Protein AF-A0A8J2MH25-F1 (afdb_monomer)

Foldseek 3Di:
DDDDDDDDDDDDDDDDDDDDDDDDDQQDDDDPPPLQVVLVVLLVCCVPPVCNLVSLVCCLPPPLLRDHLVCCCVRRLVRNLVSLLVLLCVLLVVVVVQLPDPVNLVVDDLCNSVVSLVVLVSSLVSLQSNLVSLLPDAAHECVSNVSVLQRLLSSLLSLLCCQVPCQCSHPVSGHRPSSVVSNVSSLVSLLSNLSSLVHHYDDDPPC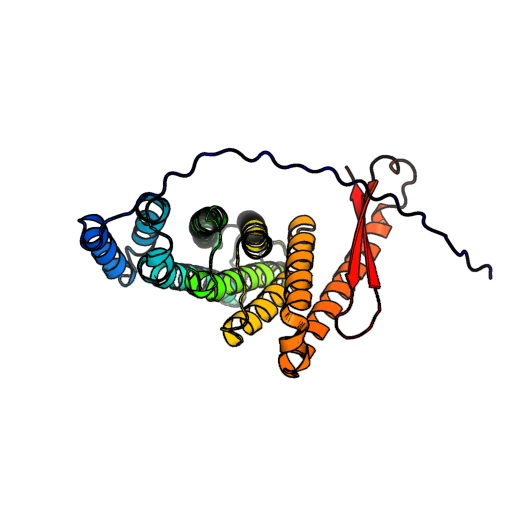LPSLLSSLLSLLSSLLRNLPDPVSNVSSVVSSLVSCQVCVVSLVVDPVSVVSSVVSVVSNVVSLVVVVVVVVVVPPPPPQPPAWDWDWDWRCDSVDNDTDTRTDTDGD

Structure (mmCIF, N/CA/C/O backbone):
data_AF-A0A8J2MH25-F1
#
_entry.id   AF-A0A8J2MH25-F1
#
loop_
_atom_site.group_PDB
_atom_site.id
_atom_site.type_symbol
_atom_site.label_atom_id
_atom_site.label_alt_id
_atom_site.label_comp_id
_atom_site.label_asym_id
_atom_site.label_entity_id
_atom_site.label_seq_id
_atom_site.pdbx_PDB_ins_code
_atom_site.Cartn_x
_atom_site.Cartn_y
_atom_site.Cartn_z
_atom_site.occupancy
_atom_site.B_iso_or_equiv
_atom_site.auth_seq_id
_atom_site.auth_comp_id
_atom_site.auth_asym_id
_atom_site.auth_atom_id
_atom_site.pdbx_PDB_model_num
ATOM 1 N N . MET A 1 1 ? 11.665 49.684 -8.783 1.00 34.09 1 MET A N 1
ATOM 2 C CA . MET A 1 1 ? 11.177 48.325 -8.452 1.00 34.09 1 MET A CA 1
ATOM 3 C C . MET A 1 1 ? 9.873 48.438 -7.672 1.00 34.09 1 MET A C 1
ATOM 5 O O . MET A 1 1 ? 9.901 48.824 -6.512 1.00 34.09 1 MET A O 1
ATOM 9 N N . HIS A 1 2 ? 8.725 48.191 -8.306 1.00 27.80 2 HIS A N 1
ATOM 10 C CA . HIS A 1 2 ? 7.424 48.177 -7.628 1.00 27.80 2 HIS A CA 1
ATOM 11 C C . HIS A 1 2 ? 7.127 46.766 -7.112 1.00 27.80 2 HIS A C 1
ATOM 13 O O . HIS A 1 2 ? 6.950 45.843 -7.902 1.00 27.80 2 HIS A O 1
ATOM 19 N N . ARG A 1 3 ? 7.071 46.596 -5.786 1.00 24.39 3 ARG A N 1
ATOM 20 C CA . ARG A 1 3 ? 6.516 45.390 -5.161 1.00 24.39 3 ARG A CA 1
ATOM 21 C C . ARG A 1 3 ? 4.996 45.440 -5.310 1.00 24.39 3 ARG A C 1
ATOM 23 O O . ARG A 1 3 ? 4.345 46.260 -4.671 1.00 24.39 3 ARG A O 1
ATOM 30 N N . ARG A 1 4 ? 4.434 44.582 -6.164 1.00 25.53 4 ARG A N 1
ATOM 31 C CA . ARG A 1 4 ? 2.989 44.326 -6.183 1.00 25.53 4 ARG A CA 1
ATOM 32 C C . ARG A 1 4 ? 2.637 43.511 -4.941 1.00 25.53 4 ARG A C 1
ATOM 34 O O . ARG A 1 4 ? 3.074 42.374 -4.809 1.00 25.53 4 ARG A O 1
ATOM 41 N N . VAL A 1 5 ? 1.868 44.107 -4.038 1.00 23.22 5 VAL A N 1
ATOM 42 C CA . VAL A 1 5 ? 1.185 43.396 -2.954 1.00 23.22 5 VAL A CA 1
ATOM 43 C C . VAL A 1 5 ? -0.206 43.056 -3.476 1.00 23.22 5 VAL A C 1
ATOM 45 O O . VAL A 1 5 ? -1.000 43.957 -3.737 1.00 23.22 5 VAL A O 1
ATOM 48 N N . ILE A 1 6 ? -0.486 41.770 -3.679 1.00 26.94 6 ILE A N 1
ATOM 49 C CA . ILE A 1 6 ? -1.814 41.290 -4.068 1.00 26.94 6 ILE A CA 1
ATOM 50 C C . ILE A 1 6 ? -2.553 40.928 -2.776 1.00 26.94 6 ILE A C 1
ATOM 52 O O . ILE A 1 6 ? -2.125 40.041 -2.042 1.00 26.94 6 ILE A O 1
ATOM 56 N N . ARG A 1 7 ? -3.641 41.647 -2.474 1.00 22.70 7 ARG A N 1
ATOM 57 C CA . ARG A 1 7 ? -4.604 41.265 -1.431 1.00 22.70 7 ARG A CA 1
ATOM 58 C C . ARG A 1 7 ? -5.542 40.213 -2.017 1.00 22.70 7 ARG A C 1
ATOM 60 O O . ARG A 1 7 ? -6.259 40.518 -2.965 1.00 22.70 7 ARG A O 1
ATOM 67 N N . LEU A 1 8 ? -5.537 39.008 -1.452 1.00 26.61 8 LEU A N 1
ATOM 68 C CA . LEU A 1 8 ? -6.508 37.961 -1.770 1.00 26.61 8 LEU A CA 1
ATOM 69 C C . LEU A 1 8 ? -7.668 38.005 -0.770 1.00 26.61 8 LEU A C 1
ATOM 71 O O . LEU A 1 8 ? -7.449 37.997 0.442 1.00 26.61 8 LEU A O 1
ATOM 75 N N . SER A 1 9 ? -8.889 38.037 -1.297 1.00 24.31 9 SER A N 1
ATOM 76 C CA . SER A 1 9 ? -10.129 37.870 -0.539 1.00 24.31 9 SER A CA 1
ATOM 77 C C . SER A 1 9 ? -10.534 36.395 -0.560 1.00 24.31 9 SER A C 1
ATOM 79 O O . SER A 1 9 ? -10.523 35.765 -1.614 1.00 24.31 9 SER A O 1
ATOM 81 N N . ILE A 1 10 ? -10.867 35.849 0.609 1.00 30.05 10 ILE A N 1
ATOM 82 C CA . ILE A 1 10 ? -11.241 34.445 0.814 1.00 30.05 10 ILE A CA 1
ATOM 83 C C . ILE A 1 10 ? -12.759 34.314 0.640 1.00 30.05 10 ILE A C 1
ATOM 85 O O . ILE A 1 10 ? -13.510 34.991 1.339 1.00 30.05 10 ILE A O 1
ATOM 89 N N . ILE A 1 11 ? -13.206 33.422 -0.245 1.00 26.53 11 ILE A N 1
ATOM 90 C CA . ILE A 1 11 ? -14.587 32.925 -0.278 1.00 26.53 11 ILE A CA 1
ATOM 91 C C . ILE A 1 11 ? -14.508 31.434 0.058 1.00 26.53 11 ILE A C 1
ATOM 93 O O . ILE A 1 11 ? -13.880 30.669 -0.669 1.00 26.53 11 ILE A O 1
ATOM 97 N N . ILE A 1 12 ? -15.075 31.042 1.200 1.00 27.94 12 ILE A N 1
ATOM 98 C CA . ILE A 1 12 ? -15.210 29.639 1.607 1.00 27.94 12 ILE A CA 1
ATOM 99 C C . ILE A 1 12 ? -16.576 29.185 1.105 1.00 27.94 12 ILE A C 1
ATOM 101 O O . ILE A 1 12 ? -17.587 29.640 1.635 1.00 27.94 12 ILE A O 1
ATOM 105 N N . ASP A 1 13 ? -16.608 28.315 0.098 1.00 28.83 13 ASP A N 1
ATOM 106 C CA . ASP A 1 13 ? -17.842 27.646 -0.313 1.00 28.83 13 ASP A CA 1
ATOM 107 C C . ASP A 1 13 ? -17.841 26.214 0.235 1.00 28.83 13 ASP A C 1
ATOM 109 O O . ASP A 1 13 ? -16.986 25.389 -0.093 1.00 28.83 13 ASP A O 1
ATOM 113 N N . SER A 1 14 ? -18.756 25.947 1.162 1.00 33.59 14 SER A N 1
ATOM 114 C CA . SER A 1 14 ? -18.868 24.695 1.902 1.00 33.59 14 SER A CA 1
ATOM 115 C C . SER A 1 14 ? -20.036 23.874 1.366 1.00 33.59 14 SER A C 1
ATOM 117 O O . SER A 1 14 ? -21.085 23.819 2.007 1.00 33.59 14 SER A O 1
ATOM 119 N N . ARG A 1 15 ? -19.893 23.245 0.194 1.00 29.27 15 ARG A N 1
ATOM 120 C CA . ARG A 1 15 ? -20.881 22.269 -0.302 1.00 29.27 15 ARG A CA 1
ATOM 121 C C . ARG A 1 15 ? -20.235 21.147 -1.107 1.00 29.27 15 ARG A C 1
ATOM 123 O O . ARG A 1 15 ? -20.098 21.243 -2.319 1.00 29.27 15 ARG A O 1
ATOM 130 N N . VAL A 1 16 ? -19.912 20.053 -0.421 1.00 29.86 16 VAL A N 1
ATOM 131 C CA . VAL A 1 16 ? -19.951 18.702 -0.998 1.00 29.86 16 VAL A CA 1
ATOM 132 C C . VAL A 1 16 ? -20.563 17.798 0.069 1.00 29.86 16 VAL A C 1
ATOM 134 O O . VAL A 1 16 ? -19.895 17.424 1.027 1.00 29.86 16 VAL A O 1
ATOM 137 N N . THR A 1 17 ? -21.855 17.5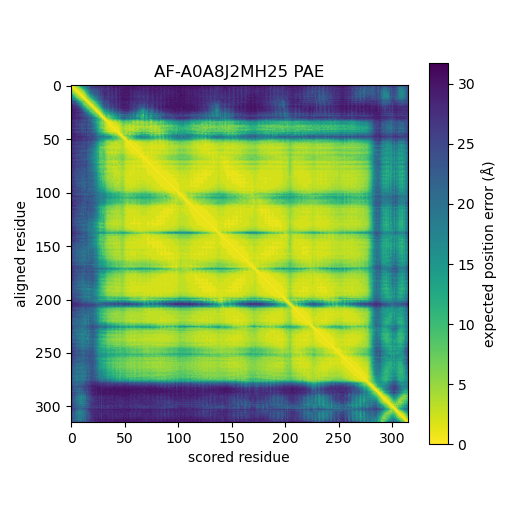15 -0.061 1.00 30.05 17 THR A N 1
ATOM 138 C CA . THR A 1 17 ? -22.540 16.451 0.678 1.00 30.05 17 THR A CA 1
ATOM 139 C C . THR A 1 17 ? -22.383 15.167 -0.127 1.00 30.05 17 THR A C 1
ATOM 141 O O . THR A 1 17 ? -22.717 15.158 -1.313 1.00 30.05 17 THR A O 1
ATOM 144 N N . MET A 1 18 ? -21.836 14.117 0.484 1.00 32.44 18 MET A N 1
ATOM 145 C CA . MET A 1 18 ? -21.931 12.763 -0.061 1.00 32.44 18 MET A CA 1
ATOM 146 C C . MET A 1 18 ? -23.148 12.096 0.575 1.00 32.44 18 MET A C 1
ATOM 148 O O . MET A 1 18 ? -23.405 12.304 1.756 1.00 32.44 18 MET A O 1
ATOM 152 N N . ASP A 1 19 ? -23.921 11.426 -0.269 1.00 32.38 19 ASP A N 1
ATOM 153 C CA . ASP A 1 19 ? -25.176 10.749 0.040 1.00 32.38 19 ASP A CA 1
ATOM 154 C C . ASP A 1 19 ? -24.894 9.564 0.975 1.00 32.38 19 ASP A C 1
ATOM 156 O O . ASP A 1 19 ? -24.106 8.683 0.624 1.00 32.38 19 ASP A O 1
ATOM 160 N N . ASP A 1 20 ? -25.506 9.574 2.158 1.00 38.78 20 ASP A N 1
ATOM 161 C CA . ASP A 1 20 ? -25.465 8.482 3.129 1.00 38.78 20 ASP A CA 1
ATOM 162 C C . ASP A 1 20 ? -26.767 7.691 2.987 1.00 38.78 20 ASP A C 1
ATOM 164 O O . ASP A 1 20 ? -27.831 8.189 3.354 1.00 38.78 20 ASP A O 1
ATOM 168 N N . ASN A 1 21 ? -26.690 6.481 2.433 1.00 38.28 21 ASN A N 1
ATOM 169 C CA . ASN A 1 21 ? -27.633 5.397 2.714 1.00 38.28 21 ASN A CA 1
ATOM 170 C C . ASN A 1 21 ? -27.119 4.089 2.108 1.00 38.28 21 ASN A C 1
ATOM 172 O O . ASN A 1 21 ? -27.161 3.919 0.894 1.00 38.28 21 ASN A O 1
ATOM 176 N N . ASP A 1 22 ? -26.702 3.166 2.969 1.00 35.25 22 ASP A N 1
ATOM 177 C CA . ASP A 1 22 ? -26.920 1.733 2.773 1.00 35.25 22 ASP A CA 1
ATOM 178 C C . ASP A 1 22 ? -26.995 1.067 4.158 1.00 35.25 22 ASP A C 1
ATOM 180 O O . ASP A 1 22 ? -26.086 1.196 4.979 1.00 35.25 22 ASP A O 1
ATOM 184 N N . ASP A 1 23 ? -28.121 0.400 4.423 1.00 37.72 23 ASP A N 1
ATOM 185 C CA . ASP A 1 23 ? -28.423 -0.319 5.665 1.00 37.72 23 ASP A CA 1
ATOM 186 C C . ASP A 1 23 ? -27.393 -1.437 5.915 1.00 37.72 23 ASP A C 1
ATOM 188 O O . ASP A 1 23 ? -27.342 -2.437 5.192 1.00 37.72 23 ASP A O 1
ATOM 192 N N . PHE A 1 24 ? -26.601 -1.302 6.982 1.00 41.31 24 PHE A N 1
ATOM 193 C CA . PHE A 1 24 ? -25.696 -2.345 7.463 1.00 41.31 24 PHE A CA 1
ATOM 194 C C . PHE A 1 24 ? -26.422 -3.284 8.439 1.00 41.31 24 PHE A C 1
ATOM 196 O O . PHE A 1 24 ? -26.822 -2.890 9.533 1.00 41.31 24 PHE A O 1
ATOM 203 N N . ASN A 1 25 ? -26.558 -4.558 8.060 1.00 35.72 25 ASN A N 1
ATOM 204 C CA . ASN A 1 25 ? -26.930 -5.629 8.985 1.00 35.72 25 ASN A CA 1
ATOM 205 C C . ASN A 1 25 ? -25.665 -6.192 9.647 1.00 35.72 25 ASN A C 1
ATOM 207 O O . ASN A 1 25 ? -24.819 -6.778 8.971 1.00 35.72 25 ASN A O 1
ATOM 211 N N . ASP A 1 26 ? -25.567 -6.054 10.968 1.00 39.81 26 ASP A N 1
ATOM 212 C CA . ASP A 1 26 ? -24.518 -6.649 11.798 1.00 39.81 26 ASP A CA 1
ATOM 213 C C . ASP A 1 26 ? -24.689 -8.182 11.851 1.00 39.81 26 ASP A C 1
ATOM 215 O O . ASP A 1 26 ? -25.512 -8.732 12.593 1.00 39.81 26 ASP A O 1
ATOM 219 N N . VAL A 1 27 ? -23.966 -8.897 10.983 1.00 49.69 27 VAL A N 1
ATOM 220 C CA . VAL A 1 27 ? -23.977 -10.365 10.937 1.00 49.69 27 VAL A CA 1
ATOM 221 C C . VAL A 1 27 ? -22.993 -10.894 11.976 1.00 49.69 27 VAL A C 1
ATOM 223 O O . VAL A 1 27 ? -21.799 -11.052 11.727 1.00 49.69 27 VAL A O 1
ATOM 226 N N . THR A 1 28 ? -23.508 -11.230 13.155 1.00 49.84 28 THR A N 1
ATOM 227 C CA . THR A 1 28 ? -22.728 -11.918 14.189 1.00 49.84 28 THR A CA 1
ATOM 228 C C . THR A 1 28 ? -22.529 -13.392 13.810 1.00 49.84 28 THR A C 1
ATOM 230 O O . THR A 1 28 ? -23.443 -14.212 13.891 1.00 49.84 28 THR A O 1
ATOM 233 N N . VAL A 1 29 ? -21.319 -13.762 13.374 1.00 55.91 29 VAL A N 1
ATOM 234 C CA . VAL A 1 29 ? -20.952 -15.170 13.131 1.00 55.91 29 VAL A CA 1
ATOM 235 C C . VAL A 1 29 ? -20.610 -15.840 14.472 1.00 55.91 29 VAL A C 1
ATOM 237 O O . VAL A 1 29 ? -19.694 -15.384 15.158 1.00 55.91 29 VAL A O 1
ATOM 240 N N . PRO A 1 30 ? -21.290 -16.931 14.881 1.00 53.53 30 PRO A N 1
ATOM 241 C CA . PRO A 1 30 ? -20.990 -17.608 16.140 1.00 53.53 30 PRO A CA 1
ATOM 242 C C . PRO A 1 30 ? -19.583 -18.225 16.149 1.00 53.53 30 PRO A C 1
ATOM 244 O O . PRO A 1 30 ? -19.197 -18.940 15.213 1.00 53.53 30 PRO A O 1
ATOM 247 N N . TYR A 1 31 ? -18.848 -18.012 17.244 1.00 49.25 31 TYR A N 1
ATOM 248 C CA . TYR A 1 31 ? -17.552 -18.645 17.513 1.00 49.25 31 TYR A CA 1
ATOM 249 C C . TYR A 1 31 ? -17.704 -20.182 17.524 1.00 49.25 31 TYR A C 1
ATOM 251 O O . TYR A 1 31 ? -18.654 -20.699 18.110 1.00 49.25 31 TYR A O 1
ATOM 259 N N . ASN A 1 32 ? -16.797 -20.917 16.863 1.00 55.69 32 ASN A N 1
ATOM 260 C CA . ASN A 1 32 ? -16.868 -22.370 16.563 1.00 55.69 32 ASN A CA 1
ATOM 261 C C . ASN A 1 32 ? -17.890 -22.826 15.500 1.00 55.69 32 ASN A C 1
ATOM 263 O O . ASN A 1 32 ? -18.160 -24.022 15.367 1.00 55.69 32 ASN A O 1
ATOM 267 N N . SER A 1 33 ? -18.436 -21.916 14.698 1.00 68.19 33 SER A N 1
ATOM 268 C CA . SER A 1 33 ? -19.216 -22.295 13.514 1.00 68.19 33 SER A CA 1
ATOM 269 C C . SER A 1 33 ? -18.359 -22.997 12.443 1.00 68.19 33 SER A C 1
ATOM 271 O O . SER A 1 33 ? -17.129 -22.903 12.414 1.00 68.19 33 SER A O 1
ATOM 273 N N . GLN A 1 34 ? -19.020 -23.681 11.502 1.00 76.25 34 GLN A N 1
ATOM 274 C CA . GLN A 1 34 ? -18.382 -24.291 10.325 1.00 76.25 34 GLN A CA 1
ATOM 275 C C . GLN A 1 34 ? -17.549 -23.281 9.509 1.00 76.25 34 GLN A C 1
ATOM 277 O O . GLN A 1 34 ? -16.590 -23.672 8.841 1.00 76.25 34 GLN A O 1
ATOM 282 N N . TRP A 1 35 ? -17.874 -21.989 9.622 1.00 81.88 35 TRP A N 1
ATOM 283 C CA . TRP A 1 35 ? -17.108 -20.873 9.075 1.00 81.88 35 TRP A CA 1
ATOM 284 C C . TRP A 1 35 ? -15.672 -20.839 9.624 1.00 81.88 35 TRP A C 1
ATOM 286 O O . TRP A 1 35 ? -14.726 -20.894 8.841 1.00 81.88 35 TRP A O 1
ATOM 296 N N . HIS A 1 36 ? -15.488 -20.884 10.950 1.00 74.31 36 HIS A N 1
ATOM 297 C CA . HIS A 1 36 ? -14.160 -20.864 11.584 1.00 74.31 36 HIS A CA 1
ATOM 298 C C . HIS A 1 36 ? -13.308 -22.073 11.200 1.00 74.31 36 HIS A C 1
ATOM 300 O O . HIS A 1 36 ? -12.127 -21.938 10.888 1.00 74.31 36 HIS A O 1
ATOM 306 N N . VAL A 1 37 ? -13.908 -23.266 11.196 1.00 79.00 37 VAL A N 1
ATOM 307 C CA . VAL A 1 37 ? -13.199 -24.503 10.834 1.00 79.00 37 VAL A CA 1
ATOM 308 C C . VAL A 1 37 ? -12.738 -24.461 9.374 1.00 79.00 37 VAL A C 1
ATOM 310 O O . VAL A 1 37 ? -11.639 -24.916 9.062 1.00 79.00 37 VAL A O 1
ATOM 313 N N . SER A 1 38 ? -13.562 -23.914 8.478 1.00 82.19 38 SER A N 1
ATOM 314 C CA . SER A 1 38 ? -13.237 -23.816 7.051 1.00 82.19 38 SER A CA 1
ATOM 315 C C . SER A 1 38 ? -12.176 -22.746 6.785 1.00 82.19 38 SER A C 1
ATOM 317 O O . SER A 1 38 ? -11.224 -23.008 6.049 1.00 82.19 38 SER A O 1
ATOM 319 N N . LEU A 1 39 ? -12.275 -21.594 7.455 1.00 82.75 39 LEU A N 1
ATOM 320 C CA . LEU A 1 39 ? -11.282 -20.527 7.373 1.00 82.75 39 LEU A CA 1
ATOM 321 C C . LEU A 1 39 ? -9.915 -20.979 7.903 1.00 82.75 39 LEU A C 1
ATOM 323 O O . LEU A 1 39 ? -8.910 -20.786 7.2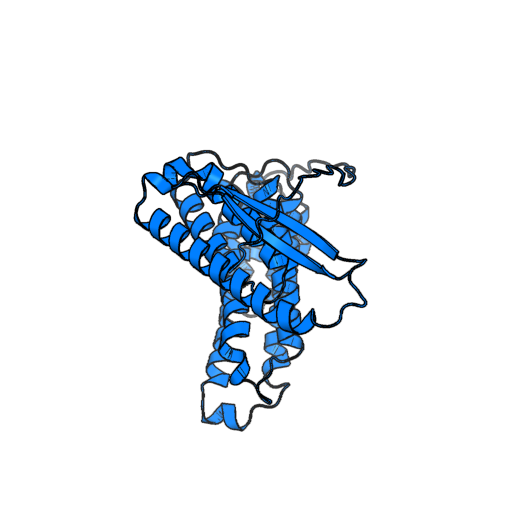26 1.00 82.75 39 LEU A O 1
ATOM 327 N N . ASN A 1 40 ? -9.863 -21.645 9.060 1.00 81.94 40 ASN A N 1
ATOM 328 C CA . ASN A 1 40 ? -8.601 -22.129 9.630 1.00 81.94 40 ASN A CA 1
ATOM 329 C C . ASN A 1 40 ? -7.890 -23.120 8.701 1.00 81.94 40 ASN A C 1
ATOM 331 O O . ASN A 1 40 ? -6.685 -23.006 8.497 1.00 81.94 40 ASN A O 1
ATOM 335 N N . LYS A 1 41 ? -8.635 -24.030 8.060 1.00 83.38 41 LYS A N 1
ATOM 336 C CA . LYS A 1 41 ? -8.070 -24.938 7.048 1.00 83.38 41 LYS A CA 1
ATOM 337 C C . LYS A 1 41 ? -7.494 -24.184 5.851 1.00 83.38 41 LYS A C 1
ATOM 339 O O . LYS A 1 41 ? -6.429 -24.546 5.362 1.00 83.38 41 LYS A O 1
ATOM 344 N N . LEU A 1 42 ? -8.174 -23.138 5.376 1.00 83.31 42 LEU A N 1
ATOM 345 C CA . LEU A 1 42 ? -7.642 -22.291 4.307 1.00 83.31 42 LEU A CA 1
ATOM 346 C C . LEU A 1 42 ? -6.373 -21.562 4.770 1.00 83.31 42 LEU A C 1
ATOM 348 O O . LEU A 1 42 ? -5.369 -21.573 4.066 1.00 83.31 42 LEU A O 1
ATOM 352 N N . ILE A 1 43 ? -6.359 -21.006 5.978 1.00 82.62 43 ILE A N 1
ATOM 353 C CA . ILE A 1 43 ? -5.177 -20.331 6.528 1.00 82.62 43 ILE A CA 1
ATOM 354 C C . ILE A 1 43 ? -3.986 -21.283 6.651 1.00 82.62 43 ILE A C 1
ATOM 356 O O . ILE A 1 43 ? -2.870 -20.903 6.311 1.00 82.62 43 ILE A O 1
ATOM 360 N N . GLU A 1 44 ? -4.197 -22.529 7.074 1.00 79.94 44 GLU A N 1
ATOM 361 C CA . GLU A 1 44 ? -3.137 -23.544 7.099 1.00 79.94 44 GLU A CA 1
ATOM 362 C C . GLU A 1 44 ? -2.541 -23.775 5.703 1.00 79.94 44 GLU A C 1
ATOM 364 O O . GLU A 1 44 ? -1.326 -23.929 5.562 1.00 79.94 44 GLU A O 1
ATOM 369 N N . THR A 1 45 ? -3.369 -23.712 4.654 1.00 79.00 45 THR A N 1
ATOM 370 C CA . THR A 1 45 ? -2.903 -23.824 3.265 1.00 79.00 45 THR A CA 1
ATOM 371 C C . THR A 1 45 ? -2.203 -22.576 2.721 1.00 79.00 45 THR A C 1
ATOM 373 O O . THR A 1 45 ? -1.476 -22.702 1.739 1.00 79.00 45 THR A O 1
ATOM 376 N N . LEU A 1 46 ? -2.316 -21.400 3.360 1.00 75.44 46 LEU A N 1
ATOM 377 C CA . LEU A 1 46 ? -1.557 -20.198 2.958 1.00 75.44 46 LEU A CA 1
ATOM 378 C C . LEU A 1 46 ? -0.043 -20.383 3.092 1.00 75.44 46 LEU A C 1
ATOM 380 O O . LEU A 1 46 ? 0.721 -19.797 2.328 1.00 75.44 46 LEU A O 1
ATOM 384 N N . ASN A 1 47 ? 0.386 -21.216 4.043 1.00 66.06 47 ASN A N 1
ATOM 385 C CA . ASN A 1 47 ? 1.797 -21.542 4.244 1.00 66.06 47 ASN A CA 1
ATOM 386 C C . ASN A 1 47 ? 2.344 -22.496 3.165 1.00 66.06 47 ASN A C 1
ATOM 388 O O . ASN A 1 47 ? 3.541 -22.772 3.146 1.00 66.06 47 ASN A O 1
ATOM 392 N N . VAL A 1 48 ? 1.486 -22.997 2.267 1.00 67.38 48 VAL A N 1
ATOM 393 C CA . VAL A 1 48 ? 1.857 -23.869 1.149 1.00 67.38 48 VAL A CA 1
ATOM 394 C C . VAL A 1 48 ? 1.885 -23.045 -0.141 1.00 67.38 48 VAL A C 1
ATOM 396 O O . VAL A 1 48 ? 0.854 -22.606 -0.653 1.00 67.38 48 VAL A O 1
ATOM 399 N N . THR A 1 49 ? 3.086 -22.837 -0.682 1.00 58.59 49 THR A N 1
ATOM 400 C CA . THR A 1 49 ? 3.388 -21.840 -1.724 1.00 58.59 49 THR A CA 1
ATOM 401 C C . THR A 1 49 ? 2.572 -22.011 -3.010 1.00 58.59 49 THR A C 1
ATOM 403 O O . THR A 1 49 ? 2.097 -21.019 -3.552 1.00 58.59 49 THR A O 1
ATOM 406 N N . GLU A 1 50 ? 2.328 -23.246 -3.460 1.00 62.41 50 GLU A N 1
ATOM 407 C CA . GLU A 1 50 ? 1.644 -23.531 -4.737 1.00 62.41 50 GLU A CA 1
ATOM 408 C C . GLU A 1 50 ? 0.150 -23.166 -4.763 1.00 62.41 50 GLU A C 1
ATOM 410 O O . GLU A 1 50 ? -0.428 -23.023 -5.838 1.00 62.41 50 GLU A O 1
ATOM 415 N N . LYS A 1 51 ? -0.503 -23.024 -3.602 1.00 73.69 51 LYS A N 1
ATOM 416 C CA . LYS A 1 51 ? -1.946 -22.715 -3.516 1.00 73.69 51 LYS A CA 1
ATOM 417 C C . LYS A 1 51 ? -2.247 -21.407 -2.796 1.00 73.69 51 LYS A C 1
ATOM 419 O O . LYS A 1 51 ? -3.420 -21.051 -2.663 1.00 73.69 51 LYS A O 1
ATOM 424 N N . GLY A 1 52 ? -1.226 -20.692 -2.329 1.00 78.94 52 GLY A N 1
ATOM 425 C CA . GLY A 1 52 ? -1.412 -19.533 -1.460 1.00 78.94 52 GLY A CA 1
ATOM 426 C C . GLY A 1 52 ? -2.223 -18.405 -2.111 1.00 78.94 52 GLY A C 1
ATOM 427 O O . GLY A 1 52 ? -3.120 -17.872 -1.467 1.00 78.94 52 GLY A O 1
ATOM 428 N N . GLN A 1 53 ? -2.015 -18.107 -3.398 1.00 80.56 53 GLN A N 1
ATOM 429 C CA . GLN A 1 53 ? -2.746 -17.039 -4.100 1.00 80.56 53 GLN A CA 1
ATOM 430 C C . GLN A 1 53 ? -4.249 -17.331 -4.229 1.00 80.56 53 GLN A C 1
ATOM 432 O O . GLN A 1 53 ? -5.080 -16.503 -3.855 1.00 80.56 53 GLN A O 1
ATOM 437 N N . GLU A 1 54 ? -4.615 -18.529 -4.696 1.00 85.69 54 GLU A N 1
ATOM 438 C CA . GLU A 1 54 ? -6.023 -18.946 -4.789 1.00 85.69 54 GLU A CA 1
ATOM 439 C C . GLU A 1 54 ? -6.665 -19.029 -3.396 1.00 85.69 54 GLU A C 1
ATOM 441 O O . GLU A 1 54 ? -7.834 -18.695 -3.214 1.00 85.69 54 GLU A O 1
ATOM 446 N N . THR A 1 55 ? -5.883 -19.406 -2.385 1.00 87.50 55 THR A N 1
ATOM 447 C CA . THR A 1 55 ? -6.330 -19.441 -0.991 1.00 87.50 55 THR A CA 1
ATOM 448 C C . THR A 1 55 ? -6.620 -18.039 -0.454 1.00 87.50 55 THR A C 1
ATOM 450 O O . THR A 1 55 ? -7.706 -17.820 0.079 1.00 87.50 55 THR A O 1
ATOM 453 N N . VAL A 1 56 ? -5.714 -17.065 -0.633 1.00 89.56 56 VAL A N 1
ATOM 454 C CA . VAL A 1 56 ? -5.968 -15.666 -0.239 1.00 89.56 56 VAL A CA 1
ATOM 455 C C . VAL A 1 56 ? -7.188 -15.128 -0.963 1.00 89.56 56 VAL A C 1
ATOM 457 O O . VAL A 1 56 ? -8.043 -14.509 -0.337 1.00 89.56 56 VAL A O 1
ATOM 460 N N . LYS A 1 57 ? -7.301 -15.386 -2.267 1.00 90.88 57 LYS A N 1
ATOM 461 C CA . LYS A 1 57 ? -8.466 -14.982 -3.049 1.00 90.88 57 LYS A CA 1
ATOM 462 C C . LYS A 1 57 ? -9.760 -15.510 -2.435 1.00 90.88 57 LYS A C 1
ATOM 464 O O . LYS A 1 57 ? -10.681 -14.720 -2.249 1.00 90.88 57 LYS A O 1
ATOM 469 N N . LYS A 1 58 ? -9.833 -16.793 -2.072 1.00 90.50 58 LYS A N 1
ATOM 470 C CA . LYS A 1 58 ? -11.012 -17.361 -1.397 1.00 90.50 58 LYS A CA 1
ATOM 471 C C . LYS A 1 58 ? -11.279 -16.711 -0.048 1.00 90.50 58 LYS A C 1
ATOM 473 O O . LYS A 1 58 ? -12.409 -16.331 0.220 1.00 90.50 58 LYS A O 1
ATOM 478 N N . ILE A 1 59 ? -10.252 -16.507 0.775 1.00 91.75 59 ILE A N 1
ATOM 479 C CA . ILE A 1 59 ? -10.406 -15.835 2.074 1.00 91.75 59 ILE A CA 1
ATOM 480 C C . ILE A 1 59 ? -10.985 -14.422 1.890 1.00 91.75 59 ILE A C 1
ATOM 482 O O . ILE A 1 59 ? -11.963 -14.062 2.541 1.00 91.75 59 ILE A O 1
ATOM 486 N N . VAL A 1 60 ? -10.427 -13.638 0.967 1.00 91.44 60 VAL A N 1
ATOM 487 C CA . VAL A 1 60 ? -10.838 -12.248 0.713 1.00 91.44 60 VAL A CA 1
ATOM 488 C C . VAL A 1 60 ? -12.221 -12.157 0.061 1.00 91.44 60 VAL A C 1
ATOM 490 O O . VAL A 1 60 ? -12.955 -11.215 0.326 1.00 91.44 60 VAL A O 1
ATOM 493 N N . THR A 1 61 ? -12.611 -13.121 -0.771 1.00 89.44 61 THR A N 1
ATOM 494 C CA . THR A 1 61 ? -13.902 -13.065 -1.482 1.00 89.44 61 THR A CA 1
ATOM 495 C C . THR A 1 61 ? -15.050 -13.718 -0.720 1.00 89.44 61 THR A C 1
ATOM 497 O O . THR A 1 61 ? -16.165 -13.211 -0.766 1.00 89.44 61 THR A O 1
ATOM 500 N N . GLU A 1 62 ? -14.798 -14.821 -0.016 1.00 89.19 62 GLU A N 1
ATOM 501 C CA . GLU A 1 62 ? -15.847 -15.614 0.635 1.00 89.19 62 GLU A CA 1
ATOM 502 C C . GLU A 1 62 ? -15.962 -15.321 2.138 1.00 89.19 62 GLU A C 1
ATOM 504 O O . GLU A 1 62 ? -17.061 -15.376 2.683 1.00 89.19 62 GLU A O 1
ATOM 509 N N . TYR A 1 63 ? -14.854 -15.004 2.820 1.00 89.56 63 TYR A N 1
ATOM 510 C CA . TYR A 1 63 ? -14.830 -14.915 4.287 1.00 89.56 63 TYR A CA 1
ATOM 511 C C . TYR A 1 63 ? -14.796 -13.475 4.790 1.00 89.56 63 TYR A C 1
ATOM 513 O O . TYR A 1 63 ? -15.561 -13.145 5.697 1.00 89.56 63 TYR A O 1
ATOM 521 N N . LEU A 1 64 ? -13.974 -12.613 4.183 1.00 92.06 64 LEU A N 1
ATOM 522 C CA . LEU A 1 64 ? -13.851 -11.200 4.560 1.00 92.06 64 LEU A CA 1
ATOM 523 C C . LEU A 1 64 ? -15.206 -10.469 4.635 1.00 92.06 64 LEU A C 1
ATOM 525 O O . LEU A 1 64 ? -15.449 -9.855 5.668 1.00 92.06 64 LEU A O 1
ATOM 529 N N . PRO A 1 65 ? -16.135 -10.578 3.657 1.00 89.81 65 PRO A N 1
ATOM 530 C CA . PRO A 1 65 ? -17.393 -9.822 3.707 1.00 89.81 65 PRO A CA 1
ATOM 531 C C . PRO A 1 65 ? -18.296 -10.173 4.895 1.00 89.81 65 PRO A C 1
ATOM 533 O O . PRO A 1 65 ? -19.155 -9.385 5.270 1.00 89.81 65 PRO A O 1
ATOM 536 N N . THR A 1 66 ? -18.115 -11.364 5.467 1.00 88.00 66 THR A N 1
ATOM 537 C CA . THR A 1 66 ? -18.913 -11.889 6.588 1.00 88.00 66 THR A CA 1
ATOM 538 C C . THR A 1 66 ? -18.154 -11.877 7.913 1.00 88.00 66 THR A C 1
ATOM 540 O O . THR A 1 66 ? -18.648 -12.397 8.910 1.00 88.00 66 THR A O 1
ATOM 543 N N . CYS A 1 67 ? -16.927 -11.353 7.927 1.00 86.88 67 CYS A N 1
ATOM 544 C CA . CYS A 1 67 ? -16.083 -11.378 9.107 1.00 86.88 67 CYS A CA 1
ATOM 545 C C . CYS A 1 67 ? -16.468 -10.233 10.052 1.00 86.88 67 CYS A C 1
ATOM 547 O O . CYS A 1 67 ? -16.425 -9.075 9.637 1.00 86.88 67 CYS A O 1
ATOM 549 N N . PRO A 1 68 ? -16.819 -10.517 11.317 1.00 87.69 68 PRO A N 1
ATOM 550 C CA . PRO A 1 68 ? -17.090 -9.457 12.274 1.00 87.69 68 PRO A CA 1
ATOM 551 C C . PRO A 1 68 ? -15.782 -8.761 12.681 1.00 87.69 68 PRO A C 1
ATOM 553 O O . PRO A 1 68 ? -14.727 -9.397 12.779 1.00 87.69 68 PRO A O 1
ATOM 556 N N . ILE A 1 69 ? -15.857 -7.455 12.956 1.00 89.69 69 ILE A N 1
ATOM 557 C CA . ILE A 1 69 ? -14.691 -6.591 13.216 1.00 89.69 69 ILE A CA 1
ATOM 558 C C . ILE A 1 69 ? -13.766 -7.131 14.319 1.00 89.69 69 ILE A C 1
ATOM 560 O O . ILE A 1 69 ? -12.549 -7.129 14.167 1.00 89.69 69 ILE A O 1
ATOM 564 N N . ASN A 1 70 ? -14.331 -7.692 15.390 1.00 88.06 70 ASN A N 1
ATOM 565 C CA . ASN A 1 70 ? -13.576 -8.234 16.524 1.00 88.06 70 ASN A CA 1
ATOM 566 C C . ASN A 1 70 ? -12.752 -9.491 16.186 1.00 88.06 70 ASN A C 1
ATOM 568 O O . ASN A 1 70 ? -11.916 -9.905 16.985 1.00 88.06 70 ASN A O 1
ATOM 572 N N . LEU A 1 71 ? -13.004 -10.120 15.037 1.00 89.88 71 LEU A N 1
ATOM 573 C CA . LEU A 1 71 ? -12.282 -11.292 14.541 1.00 89.88 71 LEU A CA 1
ATOM 574 C C . LEU A 1 71 ? -11.445 -10.988 13.292 1.00 89.88 71 LEU A C 1
ATOM 576 O O . LEU A 1 71 ? -10.678 -11.850 12.851 1.00 89.88 71 LEU A O 1
ATOM 580 N N . LEU A 1 72 ? -11.591 -9.788 12.728 1.00 93.12 72 LEU A N 1
ATOM 581 C CA . LEU A 1 72 ? -11.008 -9.393 11.454 1.00 93.12 72 LEU A CA 1
ATOM 582 C C . LEU A 1 72 ? -9.479 -9.450 11.481 1.00 93.12 72 LEU A C 1
ATOM 584 O O . LEU A 1 72 ? -8.869 -10.119 10.640 1.00 93.12 72 LEU A O 1
ATOM 588 N N . GLU A 1 73 ? -8.865 -8.803 12.471 1.00 94.31 73 GLU A N 1
ATOM 589 C CA . GLU A 1 73 ? -7.412 -8.822 12.643 1.00 94.31 73 GLU A CA 1
ATOM 590 C C . GLU A 1 73 ? -6.900 -10.248 12.861 1.00 94.31 73 GLU A C 1
ATOM 592 O O . GLU A 1 73 ? -6.030 -10.729 12.131 1.00 94.31 73 GLU A O 1
ATOM 597 N N . GLU A 1 74 ? -7.459 -10.949 13.852 1.00 91.81 74 GLU A N 1
ATOM 598 C CA . GLU A 1 74 ? -6.933 -12.230 14.324 1.00 91.81 74 GLU A CA 1
ATOM 599 C C . GLU A 1 74 ? -6.960 -13.314 13.240 1.00 91.81 74 GLU A C 1
ATOM 601 O O . GLU A 1 74 ? -5.975 -14.059 13.090 1.00 91.81 74 GLU A O 1
ATOM 606 N N . ASN A 1 75 ? -8.081 -13.387 12.514 1.00 88.19 75 ASN A N 1
ATOM 607 C CA . ASN A 1 75 ? -8.402 -14.488 11.615 1.00 88.19 75 ASN A CA 1
ATOM 608 C C . ASN A 1 75 ? -8.138 -14.166 10.146 1.00 88.19 75 ASN A C 1
ATOM 610 O O . ASN A 1 75 ? -7.893 -15.091 9.381 1.00 88.19 75 ASN A O 1
ATOM 614 N N . ILE A 1 76 ? -8.169 -12.900 9.726 1.00 93.62 76 ILE A N 1
ATOM 615 C CA . ILE A 1 76 ? -7.974 -12.551 8.315 1.00 93.62 76 ILE A CA 1
ATOM 616 C C . ILE A 1 76 ? -6.700 -11.736 8.139 1.00 93.62 76 ILE A C 1
ATOM 618 O O . ILE A 1 76 ? -5.732 -12.247 7.569 1.00 93.62 76 ILE A O 1
ATOM 622 N N . LEU A 1 77 ? -6.662 -10.501 8.643 1.00 96.31 77 LEU A N 1
ATOM 623 C CA . LEU A 1 77 ? -5.622 -9.535 8.271 1.00 96.31 77 LEU A CA 1
ATOM 624 C C . LEU A 1 77 ? -4.221 -9.999 8.677 1.00 96.31 77 LEU A C 1
ATOM 626 O O . LEU A 1 77 ? -3.300 -9.950 7.861 1.00 96.31 77 LEU A O 1
ATOM 630 N N . ARG A 1 78 ? -4.069 -10.565 9.879 1.00 95.38 78 ARG A N 1
ATOM 631 C CA . ARG A 1 78 ? -2.785 -11.078 10.391 1.00 95.38 78 ARG A CA 1
ATOM 632 C C . ARG A 1 78 ? -2.190 -12.220 9.575 1.00 95.38 78 ARG A C 1
ATOM 634 O O . ARG A 1 78 ? -1.023 -12.566 9.748 1.00 95.38 78 ARG A O 1
ATOM 641 N N . LYS A 1 79 ? -2.974 -12.844 8.696 1.00 91.62 79 LYS A N 1
ATOM 642 C CA . LYS A 1 79 ? -2.523 -13.935 7.822 1.00 91.62 79 LYS A CA 1
ATOM 643 C C . LYS A 1 79 ? -2.425 -13.487 6.370 1.00 91.62 79 LYS A C 1
ATOM 645 O O . LYS A 1 79 ? -1.446 -13.813 5.703 1.00 91.62 79 LYS A O 1
ATOM 650 N N . THR A 1 80 ? -3.401 -12.723 5.885 1.00 94.00 80 THR A N 1
ATOM 651 C CA . THR A 1 80 ? -3.464 -12.307 4.481 1.00 94.00 80 THR A CA 1
ATOM 652 C C . THR A 1 80 ? -2.538 -11.132 4.176 1.00 94.00 80 THR A C 1
ATOM 654 O O . THR A 1 80 ? -1.812 -11.198 3.185 1.00 94.00 80 THR A O 1
ATOM 657 N N . CYS A 1 81 ? -2.488 -10.094 5.018 1.00 96.38 81 CYS A N 1
ATOM 658 C CA . CYS A 1 81 ? -1.686 -8.891 4.766 1.00 96.38 81 CYS A CA 1
ATOM 659 C C . CYS A 1 81 ? -0.175 -9.183 4.652 1.00 96.38 81 CYS A C 1
ATOM 661 O O . CYS A 1 81 ? 0.426 -8.754 3.661 1.00 96.38 81 CYS A O 1
ATOM 663 N N . PRO A 1 82 ? 0.459 -9.945 5.574 1.00 95.19 82 PRO A N 1
ATOM 664 C CA . PRO A 1 82 ? 1.876 -10.285 5.439 1.00 95.19 82 PRO A CA 1
ATOM 665 C C . PRO A 1 82 ? 2.156 -11.126 4.189 1.00 95.19 82 PRO A C 1
ATOM 667 O O . PRO A 1 82 ? 3.160 -10.908 3.513 1.00 95.19 82 PRO A O 1
ATOM 670 N N . TYR A 1 83 ? 1.262 -12.066 3.855 1.00 93.94 83 TYR A N 1
ATOM 671 C CA . TYR A 1 83 ? 1.397 -12.893 2.656 1.00 93.94 83 TYR A CA 1
ATOM 672 C C . TYR A 1 83 ? 1.340 -12.035 1.387 1.00 93.94 83 TYR A C 1
ATOM 674 O O . TYR A 1 83 ? 2.252 -12.102 0.568 1.00 93.94 83 TYR A O 1
ATOM 682 N N . LEU A 1 84 ? 0.311 -11.194 1.244 1.00 95.50 84 LEU A N 1
ATOM 683 C CA . LEU A 1 84 ? 0.148 -10.311 0.087 1.00 95.50 84 LEU A CA 1
ATOM 684 C C . LEU A 1 84 ? 1.345 -9.370 -0.076 1.00 95.50 84 LEU A C 1
ATOM 686 O O . LEU A 1 84 ? 1.849 -9.204 -1.185 1.00 95.50 84 LEU A O 1
ATOM 690 N N . LYS A 1 85 ? 1.826 -8.787 1.031 1.00 96.62 85 LYS A N 1
ATOM 691 C CA . LYS A 1 85 ? 3.032 -7.952 1.032 1.00 96.62 85 LYS A CA 1
ATOM 692 C C . LYS A 1 85 ? 4.238 -8.731 0.526 1.00 96.62 85 LYS A C 1
ATOM 694 O O . LYS A 1 85 ? 4.920 -8.251 -0.373 1.00 96.62 85 LYS A O 1
ATOM 699 N N . ARG A 1 86 ? 4.487 -9.920 1.080 1.00 95.62 86 ARG A N 1
ATOM 700 C CA . ARG A 1 86 ? 5.628 -10.757 0.702 1.00 95.62 86 ARG A CA 1
ATOM 701 C C . ARG A 1 86 ? 5.637 -11.053 -0.797 1.00 95.62 86 ARG A C 1
ATOM 703 O O . ARG A 1 86 ? 6.657 -10.814 -1.426 1.00 95.62 86 ARG A O 1
ATOM 710 N N . ILE A 1 87 ? 4.515 -11.497 -1.367 1.00 94.94 87 ILE A N 1
ATOM 711 C CA . ILE A 1 87 ? 4.463 -11.838 -2.798 1.00 94.94 87 ILE A CA 1
ATOM 712 C C . ILE A 1 87 ? 4.688 -10.601 -3.679 1.00 94.94 87 ILE A C 1
ATOM 714 O O . ILE A 1 87 ? 5.451 -10.674 -4.634 1.00 94.94 87 ILE A O 1
ATOM 718 N N . ILE A 1 88 ? 4.082 -9.449 -3.359 1.00 97.00 88 ILE A N 1
ATOM 719 C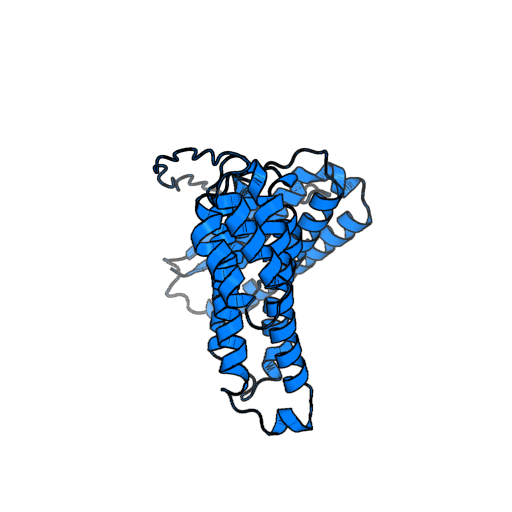 CA . ILE A 1 88 ? 4.338 -8.211 -4.120 1.00 97.00 88 ILE A CA 1
ATOM 720 C C . ILE A 1 88 ? 5.822 -7.832 -4.058 1.00 97.00 88 ILE A C 1
ATOM 722 O O . ILE A 1 88 ? 6.393 -7.450 -5.074 1.00 97.00 88 ILE A O 1
ATOM 726 N N . TYR A 1 89 ? 6.449 -7.934 -2.885 1.00 97.75 89 TYR A N 1
ATOM 727 C CA . TYR A 1 89 ? 7.877 -7.654 -2.743 1.00 97.75 89 TYR A CA 1
ATOM 728 C C . TYR A 1 89 ? 8.718 -8.608 -3.588 1.00 97.75 89 TYR A C 1
ATOM 730 O O . TYR A 1 89 ? 9.523 -8.128 -4.373 1.00 97.75 89 TYR A O 1
ATOM 738 N N . GLU A 1 90 ? 8.471 -9.917 -3.498 1.00 96.38 90 GLU A N 1
ATOM 739 C CA . GLU A 1 90 ? 9.164 -10.935 -4.298 1.00 96.38 90 GLU A CA 1
ATOM 740 C C . GLU A 1 90 ? 9.064 -10.634 -5.803 1.00 96.38 90 GLU A C 1
ATOM 742 O O . GLU A 1 90 ? 10.079 -10.642 -6.493 1.00 96.38 90 GLU A O 1
ATOM 747 N N . LEU A 1 91 ? 7.873 -10.279 -6.301 1.00 96.81 91 LEU A N 1
ATOM 748 C CA . LEU A 1 91 ? 7.663 -9.943 -7.714 1.00 96.81 91 LEU A CA 1
ATOM 749 C C . LEU A 1 91 ? 8.415 -8.674 -8.141 1.00 96.81 91 LEU A C 1
ATOM 751 O O . LEU A 1 91 ? 9.022 -8.653 -9.210 1.00 96.81 91 LEU A O 1
ATOM 755 N N . ILE A 1 92 ? 8.378 -7.604 -7.338 1.00 97.44 92 ILE A N 1
ATOM 756 C CA . ILE A 1 92 ? 9.091 -6.361 -7.675 1.00 97.44 92 ILE A CA 1
ATOM 757 C C . ILE A 1 92 ? 10.607 -6.547 -7.547 1.00 97.44 92 ILE A C 1
ATOM 759 O O . ILE A 1 92 ? 11.340 -6.046 -8.395 1.00 97.44 92 ILE A O 1
ATOM 763 N N . ASP A 1 93 ? 11.080 -7.276 -6.537 1.00 97.19 93 ASP A N 1
ATOM 764 C CA . ASP A 1 93 ? 12.501 -7.580 -6.340 1.00 97.19 93 ASP A CA 1
ATOM 765 C C . ASP A 1 93 ? 13.050 -8.439 -7.489 1.00 97.19 93 ASP A C 1
ATOM 767 O O . ASP A 1 93 ? 14.148 -8.181 -7.975 1.00 97.19 93 ASP A O 1
ATOM 771 N N . GLU A 1 94 ? 12.278 -9.412 -7.983 1.00 96.00 94 GLU A N 1
ATOM 772 C CA . GLU A 1 94 ? 12.644 -10.214 -9.157 1.00 96.00 94 GLU A CA 1
ATOM 773 C C . GLU A 1 94 ? 12.761 -9.348 -10.420 1.00 96.00 94 GLU A C 1
ATOM 775 O O . GLU A 1 94 ? 13.721 -9.473 -11.185 1.00 96.00 94 GLU A O 1
ATOM 780 N N . ILE A 1 95 ? 11.809 -8.432 -10.634 1.00 95.31 95 ILE A N 1
ATOM 781 C CA . ILE A 1 95 ? 11.875 -7.476 -11.746 1.00 95.31 95 ILE A CA 1
ATOM 782 C C . ILE A 1 95 ? 13.118 -6.587 -11.609 1.00 95.31 95 ILE A C 1
ATOM 784 O O . ILE A 1 95 ? 13.841 -6.396 -12.584 1.00 95.31 95 ILE A O 1
ATOM 788 N N . GLU A 1 96 ? 13.390 -6.052 -10.416 1.00 95.25 96 GLU A N 1
ATOM 789 C CA . GLU A 1 96 ? 14.571 -5.221 -10.155 1.00 95.25 96 GLU A CA 1
ATOM 790 C C . GLU A 1 96 ? 15.874 -5.977 -10.413 1.00 95.25 96 GLU A C 1
ATOM 792 O O . GLU A 1 96 ? 16.742 -5.447 -11.104 1.00 95.25 96 GLU A O 1
ATOM 797 N N . ALA A 1 97 ? 15.982 -7.222 -9.949 1.00 94.81 97 ALA A N 1
ATOM 798 C CA . ALA A 1 97 ? 17.152 -8.061 -10.179 1.00 94.81 97 ALA A CA 1
ATOM 799 C C . ALA A 1 97 ? 17.406 -8.284 -11.679 1.00 94.81 97 ALA A C 1
ATOM 801 O O . ALA A 1 97 ? 18.525 -8.099 -12.152 1.00 94.81 97 ALA A O 1
ATOM 802 N N . ASN A 1 98 ? 16.360 -8.592 -12.451 1.00 93.19 98 ASN A N 1
ATOM 803 C CA . ASN A 1 98 ? 16.471 -8.803 -13.897 1.00 93.19 98 ASN A CA 1
ATOM 804 C C . ASN A 1 98 ? 16.791 -7.515 -14.676 1.00 93.19 98 ASN A C 1
ATOM 806 O O . ASN A 1 98 ? 17.422 -7.574 -15.730 1.00 93.19 98 ASN A O 1
ATOM 810 N N . LEU A 1 99 ? 16.349 -6.352 -14.186 1.00 92.31 99 LEU A N 1
ATOM 811 C CA . LEU A 1 99 ? 16.702 -5.048 -14.762 1.00 92.31 99 LEU A CA 1
ATOM 812 C C . LEU A 1 99 ? 18.162 -4.662 -14.486 1.00 92.31 99 LEU A C 1
ATOM 814 O O . LEU A 1 99 ? 18.740 -3.889 -15.249 1.00 92.31 99 LEU A O 1
ATOM 818 N N . GLU A 1 100 ? 18.733 -5.142 -13.381 1.00 91.50 100 GLU A N 1
ATOM 819 C CA . GLU A 1 100 ? 20.099 -4.831 -12.948 1.00 91.50 100 GLU A CA 1
ATOM 820 C C . GLU A 1 100 ? 21.142 -5.829 -13.456 1.00 91.50 100 GLU A C 1
ATOM 822 O O . GLU A 1 100 ? 22.319 -5.475 -13.536 1.00 91.50 100 GLU A O 1
ATOM 827 N N . ASP A 1 101 ? 20.728 -7.040 -13.829 1.00 91.00 101 ASP A N 1
ATOM 828 C CA . ASP A 1 101 ? 21.600 -8.061 -14.402 1.00 91.00 101 ASP A CA 1
ATOM 829 C C . ASP A 1 101 ? 22.023 -7.684 -15.839 1.00 91.00 101 ASP A C 1
ATOM 831 O O . ASP A 1 101 ? 21.186 -7.683 -16.748 1.00 91.00 101 ASP A O 1
ATOM 835 N N . PRO A 1 102 ? 23.316 -7.395 -16.099 1.00 86.88 102 PRO A N 1
ATOM 836 C CA . PRO A 1 102 ? 23.792 -7.018 -17.428 1.00 86.88 102 PRO A CA 1
ATOM 837 C C . PRO A 1 102 ? 23.602 -8.106 -18.492 1.00 86.88 102 PRO A C 1
ATOM 839 O O . PRO A 1 102 ? 23.489 -7.776 -19.674 1.00 86.88 102 PRO A O 1
ATOM 842 N N . GLU A 1 103 ? 23.581 -9.383 -18.095 1.00 87.75 103 GLU A N 1
ATOM 843 C CA . GLU A 1 103 ? 23.398 -10.515 -19.008 1.00 87.75 103 GLU A CA 1
ATOM 844 C C . GLU A 1 103 ? 21.941 -10.622 -19.476 1.00 87.75 103 GLU A C 1
ATOM 846 O O . GLU A 1 103 ? 21.683 -11.002 -20.617 1.00 87.75 103 GLU A O 1
ATOM 851 N N . ILE A 1 104 ? 20.987 -10.230 -18.628 1.00 86.44 104 ILE A N 1
ATOM 852 C CA . ILE A 1 104 ? 19.550 -10.271 -18.929 1.00 86.44 104 ILE A CA 1
ATOM 853 C C . ILE A 1 104 ? 19.086 -8.951 -19.553 1.00 86.44 104 ILE A C 1
ATOM 855 O O . ILE A 1 104 ? 18.356 -8.960 -20.548 1.00 86.44 104 ILE A O 1
ATOM 859 N N . ALA A 1 105 ? 19.538 -7.812 -19.020 1.00 82.56 105 ALA A N 1
ATOM 860 C CA . ALA A 1 105 ? 19.075 -6.476 -19.390 1.00 82.56 105 ALA A CA 1
ATOM 861 C C . ALA A 1 105 ? 19.220 -6.181 -20.892 1.00 82.56 105 ALA A C 1
ATOM 863 O O . ALA A 1 105 ? 18.336 -5.569 -21.495 1.00 82.56 105 ALA A O 1
ATOM 864 N N . GLY A 1 106 ? 20.295 -6.670 -21.522 1.00 80.69 106 GLY A N 1
ATOM 865 C CA . GLY A 1 106 ? 20.534 -6.524 -22.964 1.00 80.69 106 GLY A CA 1
ATOM 866 C C . GLY A 1 106 ? 19.547 -7.284 -23.862 1.00 80.69 106 GLY A C 1
ATOM 867 O O . GLY A 1 106 ? 19.492 -7.030 -25.066 1.00 80.69 106 GLY A O 1
ATOM 868 N N . HIS A 1 107 ? 18.761 -8.199 -23.291 1.00 86.88 107 HIS A N 1
ATOM 869 C CA . HIS A 1 107 ? 17.795 -9.044 -23.992 1.00 86.88 107 HIS A CA 1
ATOM 870 C C . HIS A 1 107 ? 16.339 -8.766 -23.596 1.00 86.88 107 HIS A C 1
ATOM 872 O O . HIS A 1 107 ? 15.428 -9.386 -24.151 1.00 86.88 107 HIS A O 1
ATOM 878 N N . LEU A 1 108 ? 16.098 -7.825 -22.677 1.00 88.12 108 LEU A N 1
ATOM 879 C CA . LEU A 1 108 ? 14.750 -7.472 -22.249 1.00 88.12 108 LEU A CA 1
ATOM 880 C C . LEU A 1 108 ? 13.960 -6.813 -23.385 1.00 88.12 108 LEU A C 1
ATOM 882 O O . LEU A 1 108 ? 14.341 -5.790 -23.953 1.00 88.12 108 LEU A O 1
ATOM 886 N N . VAL A 1 109 ? 12.788 -7.374 -23.659 1.00 86.19 109 VAL A N 1
ATOM 887 C CA . VAL A 1 109 ? 11.739 -6.767 -24.486 1.00 86.19 109 VAL A CA 1
ATOM 888 C C . VAL A 1 109 ? 10.640 -6.166 -23.598 1.00 86.19 109 VAL A C 1
ATOM 890 O O . VAL A 1 109 ? 10.535 -6.539 -22.426 1.00 86.19 109 VAL A O 1
ATOM 893 N N . PRO A 1 110 ? 9.782 -5.265 -24.113 1.00 78.81 110 PRO A N 1
ATOM 894 C CA . PRO A 1 110 ? 8.758 -4.597 -23.302 1.00 78.81 110 PRO A CA 1
ATOM 895 C C . PRO A 1 110 ? 7.806 -5.527 -22.534 1.00 78.81 110 PRO A C 1
ATOM 897 O O . PRO A 1 110 ? 7.279 -5.115 -21.508 1.00 78.81 110 PRO A O 1
ATOM 900 N N . THR A 1 111 ? 7.609 -6.761 -23.008 1.00 86.12 111 THR A N 1
ATOM 901 C CA . THR A 1 111 ? 6.700 -7.762 -22.424 1.00 86.12 111 THR A CA 1
ATOM 902 C C . THR A 1 111 ? 7.387 -8.743 -21.467 1.00 86.12 111 THR A C 1
ATOM 904 O O . THR A 1 111 ? 6.761 -9.695 -21.009 1.00 86.12 111 THR A O 1
ATOM 907 N N . SER A 1 112 ? 8.684 -8.565 -21.181 1.00 88.25 112 SER A N 1
ATOM 908 C CA . SER A 1 112 ? 9.485 -9.545 -20.414 1.00 88.25 112 SER A CA 1
ATOM 909 C C . SER A 1 112 ? 8.978 -9.775 -18.989 1.00 88.25 112 SER A C 1
ATOM 911 O O . SER A 1 112 ? 9.270 -10.809 -18.402 1.00 88.25 112 SER A O 1
ATOM 913 N N . PHE A 1 113 ? 8.219 -8.822 -18.444 1.00 94.25 113 PHE A N 1
ATOM 914 C CA . PHE A 1 113 ? 7.711 -8.855 -17.072 1.00 94.25 113 PHE A CA 1
ATOM 915 C C . PHE A 1 113 ? 6.183 -8.941 -17.001 1.00 94.25 113 PHE A C 1
ATOM 917 O O . PHE A 1 113 ? 5.615 -8.782 -15.923 1.00 94.25 113 PHE A O 1
ATOM 924 N N . ASP A 1 114 ? 5.493 -9.169 -18.124 1.00 93.75 114 ASP A N 1
ATOM 925 C CA . ASP A 1 114 ? 4.027 -9.105 -18.173 1.00 93.75 114 ASP A CA 1
ATOM 926 C C . ASP A 1 114 ? 3.376 -10.075 -17.181 1.00 93.75 114 ASP A C 1
ATOM 928 O O . ASP A 1 114 ? 2.422 -9.695 -16.508 1.00 93.75 114 ASP A O 1
ATOM 932 N N . SER A 1 115 ? 3.910 -11.291 -17.020 1.00 93.88 115 SER A N 1
ATOM 933 C CA . SER A 1 115 ? 3.394 -12.259 -16.044 1.00 93.88 115 SER A CA 1
ATOM 934 C C . SER A 1 115 ? 3.477 -11.752 -14.604 1.00 93.88 115 SER A C 1
ATOM 936 O O . SER A 1 115 ? 2.480 -11.799 -13.885 1.00 93.88 115 SER A O 1
ATOM 938 N N . GLN A 1 116 ? 4.633 -11.230 -14.189 1.00 95.38 116 GLN A N 1
ATOM 939 C CA . GLN A 1 116 ? 4.854 -10.714 -12.838 1.00 95.38 116 GLN A CA 1
ATOM 940 C C . GLN A 1 116 ? 4.000 -9.465 -12.590 1.00 95.38 116 GLN A C 1
ATOM 942 O O . GLN A 1 116 ? 3.408 -9.310 -11.525 1.00 95.38 116 GLN A O 1
ATOM 947 N N . LEU A 1 117 ? 3.885 -8.590 -13.591 1.00 95.75 117 LEU A N 1
ATOM 948 C CA . LEU A 1 117 ? 3.077 -7.376 -13.514 1.00 95.75 117 LEU A CA 1
ATOM 949 C C . LEU A 1 117 ? 1.571 -7.696 -13.448 1.00 95.75 117 LEU A C 1
ATOM 951 O O . LEU A 1 117 ? 0.855 -7.110 -12.635 1.00 95.75 117 LEU A O 1
ATOM 955 N N . ILE A 1 118 ? 1.081 -8.651 -14.245 1.00 95.75 118 ILE A N 1
ATOM 956 C CA . ILE A 1 118 ? -0.308 -9.132 -14.158 1.00 95.75 118 ILE A CA 1
ATOM 957 C C . ILE A 1 118 ? -0.587 -9.688 -12.761 1.00 95.75 118 ILE A C 1
ATOM 959 O O . ILE A 1 118 ? -1.624 -9.375 -12.174 1.00 95.75 118 ILE A O 1
ATOM 963 N N . GLU A 1 119 ? 0.344 -10.456 -12.200 1.00 94.44 119 GLU A N 1
ATOM 964 C CA . GLU A 1 119 ? 0.166 -11.009 -10.862 1.00 94.44 119 GLU A CA 1
ATOM 965 C C . GLU A 1 119 ? 0.172 -9.925 -9.776 1.00 94.44 119 GLU A C 1
ATOM 967 O O . GLU A 1 119 ? -0.722 -9.895 -8.931 1.00 94.44 119 GLU A O 1
ATOM 972 N N . CYS A 1 120 ? 1.079 -8.948 -9.851 1.00 96.50 120 CYS A N 1
ATOM 973 C CA . CYS A 1 120 ? 1.043 -7.759 -8.995 1.00 96.50 120 CYS A CA 1
ATOM 974 C C . CYS A 1 120 ? -0.317 -7.046 -9.055 1.00 96.50 120 CYS A C 1
ATOM 976 O O . CYS A 1 120 ? -0.861 -6.662 -8.018 1.00 96.50 120 CYS A O 1
ATOM 978 N N . LYS A 1 121 ? -0.898 -6.901 -10.251 1.00 95.62 121 LYS A N 1
ATOM 979 C CA . LYS A 1 121 ? -2.222 -6.291 -10.430 1.00 95.62 121 LYS A CA 1
ATOM 980 C C . LYS A 1 121 ? -3.324 -7.108 -9.747 1.00 95.62 121 LYS A C 1
ATOM 982 O O . LYS A 1 121 ? -4.135 -6.538 -9.020 1.00 95.62 121 LYS A O 1
ATOM 987 N N . ASN A 1 122 ? -3.315 -8.433 -9.901 1.00 94.50 122 ASN A N 1
ATOM 988 C CA . ASN A 1 122 ? -4.262 -9.325 -9.223 1.00 94.50 122 ASN A CA 1
ATOM 989 C C . ASN A 1 122 ? -4.175 -9.205 -7.692 1.00 94.50 122 ASN A C 1
ATOM 991 O O . ASN A 1 122 ? -5.201 -9.186 -7.007 1.00 94.50 122 ASN A O 1
ATOM 995 N N . LEU A 1 123 ? -2.958 -9.105 -7.148 1.00 95.38 123 LEU A N 1
ATOM 996 C CA . LEU A 1 123 ? -2.718 -8.933 -5.713 1.00 95.38 123 LEU A CA 1
ATOM 997 C C . LEU A 1 123 ? -3.184 -7.559 -5.216 1.00 95.38 123 LEU A C 1
ATOM 999 O O . LEU A 1 123 ? -3.745 -7.461 -4.124 1.00 95.38 123 LEU A O 1
ATOM 1003 N N . LEU A 1 124 ? -3.019 -6.501 -6.016 1.00 96.94 124 LEU A N 1
ATOM 1004 C CA . LEU A 1 124 ? -3.540 -5.170 -5.696 1.00 96.94 124 LEU A CA 1
ATOM 1005 C C . LEU A 1 124 ? -5.068 -5.131 -5.626 1.00 96.94 124 LEU A C 1
ATOM 1007 O O . LEU A 1 124 ? -5.598 -4.431 -4.765 1.00 96.94 124 LEU A O 1
ATOM 1011 N N . THR A 1 125 ? -5.778 -5.910 -6.447 1.00 96.06 125 THR A N 1
ATOM 1012 C CA . THR A 1 125 ? -7.236 -6.066 -6.310 1.00 96.06 125 THR A CA 1
ATOM 1013 C C . THR A 1 125 ? -7.607 -6.669 -4.953 1.00 96.06 125 THR A C 1
ATOM 1015 O O . THR A 1 125 ? -8.571 -6.241 -4.332 1.00 96.06 125 THR A O 1
ATOM 1018 N N . ARG A 1 126 ? -6.811 -7.607 -4.419 1.00 96.12 126 ARG A N 1
ATOM 1019 C CA . ARG A 1 126 ? -7.057 -8.168 -3.074 1.00 96.12 126 ARG A CA 1
ATOM 1020 C C . ARG A 1 126 ? -6.826 -7.153 -1.966 1.00 96.12 126 ARG A C 1
ATOM 1022 O O . ARG A 1 126 ? -7.584 -7.128 -1.001 1.00 96.12 126 ARG A O 1
ATOM 1029 N N . TRP A 1 127 ? -5.812 -6.303 -2.110 1.00 97.56 127 TRP A N 1
ATOM 1030 C CA . TRP A 1 127 ? -5.638 -5.159 -1.216 1.00 97.56 127 TRP A CA 1
ATOM 1031 C C . TRP A 1 127 ? -6.816 -4.191 -1.296 1.00 97.56 127 TRP A C 1
ATOM 1033 O O . TRP A 1 127 ? -7.272 -3.719 -0.261 1.00 97.56 127 TRP A O 1
ATOM 1043 N N . GLU A 1 128 ? -7.321 -3.917 -2.499 1.00 97.50 128 GLU A N 1
ATOM 1044 C CA . GLU A 1 128 ? -8.491 -3.063 -2.698 1.00 97.50 128 GLU A CA 1
ATOM 1045 C C . GLU A 1 128 ? -9.726 -3.626 -1.983 1.00 97.50 128 GLU A C 1
ATOM 1047 O O . GLU A 1 128 ? -10.389 -2.890 -1.256 1.00 97.50 128 GLU A O 1
ATOM 1052 N N . ASP A 1 129 ? -10.000 -4.925 -2.137 1.00 96.38 129 ASP A N 1
ATOM 1053 C CA . ASP A 1 129 ? -11.108 -5.622 -1.472 1.00 96.38 129 ASP A CA 1
ATOM 1054 C C . ASP A 1 129 ? -11.017 -5.477 0.062 1.00 96.38 129 ASP A C 1
ATOM 1056 O O . ASP A 1 129 ? -11.992 -5.099 0.718 1.00 96.38 129 ASP A O 1
ATOM 1060 N N . ILE A 1 130 ? -9.825 -5.707 0.633 1.00 97.31 130 ILE A N 1
ATOM 1061 C CA . ILE A 1 130 ? -9.555 -5.542 2.072 1.00 97.31 130 ILE A CA 1
ATOM 1062 C C . ILE A 1 130 ? -9.784 -4.095 2.516 1.00 97.31 130 ILE A C 1
ATOM 1064 O O . ILE A 1 130 ? -10.475 -3.847 3.504 1.00 97.31 130 ILE A O 1
ATOM 1068 N N . LEU A 1 131 ? -9.219 -3.134 1.784 1.00 97.19 131 LEU A N 1
ATOM 1069 C CA . LEU A 1 131 ? -9.320 -1.714 2.109 1.00 97.19 131 LEU A CA 1
ATOM 1070 C C . LEU A 1 131 ? -10.757 -1.210 2.040 1.00 97.19 131 LEU A C 1
ATOM 1072 O O . LEU A 1 131 ? -11.166 -0.456 2.917 1.00 97.19 131 LEU A O 1
ATOM 1076 N N . LYS A 1 132 ? -11.525 -1.620 1.026 1.00 95.75 132 LYS A N 1
ATOM 1077 C CA . LYS A 1 132 ? -12.943 -1.264 0.899 1.00 95.75 132 LYS A CA 1
ATOM 1078 C C . LYS A 1 132 ? -13.758 -1.832 2.047 1.00 95.75 132 LYS A C 1
ATOM 1080 O O . LYS A 1 132 ? -14.553 -1.103 2.624 1.00 95.75 132 LYS A O 1
ATOM 1085 N N . HIS A 1 133 ? -13.538 -3.100 2.395 1.00 94.31 133 HIS A N 1
ATOM 1086 C CA . HIS A 1 133 ? -14.228 -3.714 3.522 1.00 94.31 133 HIS A CA 1
ATOM 1087 C C . HIS A 1 133 ? -13.962 -2.939 4.816 1.00 94.31 133 HIS A C 1
ATOM 1089 O O . HIS A 1 133 ? -14.907 -2.493 5.454 1.00 94.31 133 HIS A O 1
ATOM 1095 N N . VAL A 1 134 ? -12.691 -2.691 5.148 1.00 94.50 134 VAL A N 1
ATOM 1096 C CA . VAL A 1 134 ? -12.310 -1.945 6.357 1.00 94.50 134 VAL A CA 1
ATOM 1097 C C . VAL A 1 134 ? -12.816 -0.501 6.337 1.00 94.50 134 VAL A C 1
ATOM 1099 O O . VAL A 1 134 ? -13.266 0.003 7.360 1.00 94.50 134 VAL A O 1
ATOM 1102 N N . ALA A 1 135 ? -12.773 0.176 5.187 1.00 92.00 135 ALA A N 1
ATOM 1103 C CA . ALA A 1 135 ? -13.256 1.551 5.059 1.00 92.00 135 ALA A CA 1
ATOM 1104 C C . ALA A 1 135 ? -14.771 1.685 5.280 1.00 92.00 135 ALA A C 1
ATOM 1106 O O . ALA A 1 135 ? -15.220 2.760 5.674 1.00 92.00 135 ALA A O 1
ATOM 1107 N N . ASN A 1 136 ? -15.528 0.613 5.034 1.00 91.69 136 ASN A N 1
ATOM 1108 C CA . ASN A 1 136 ? -16.973 0.563 5.243 1.00 91.69 136 ASN A CA 1
ATOM 1109 C C . ASN A 1 136 ? -17.363 0.195 6.684 1.00 91.69 136 ASN A C 1
ATOM 1111 O O . ASN A 1 136 ? -18.546 0.222 7.004 1.00 91.69 136 ASN A O 1
ATOM 1115 N N . LEU A 1 137 ? -16.405 -0.164 7.544 1.00 88.75 137 LEU A N 1
ATOM 1116 C CA . LEU A 1 137 ? -16.675 -0.403 8.959 1.00 88.75 137 LEU A CA 1
ATOM 1117 C C . LEU A 1 137 ? -16.776 0.933 9.710 1.00 88.75 137 LEU A C 1
ATOM 1119 O O . LEU A 1 137 ? -15.960 1.841 9.514 1.00 88.75 137 LEU A O 1
ATOM 1123 N N . GLU A 1 138 ? -17.763 1.035 10.596 1.00 81.69 138 GLU A N 1
ATOM 1124 C CA . GLU A 1 138 ? -17.910 2.163 11.515 1.00 81.69 138 GLU A CA 1
ATOM 1125 C C . GLU A 1 138 ? -16.970 1.998 12.722 1.00 81.69 138 GLU A C 1
ATOM 1127 O O . GLU A 1 138 ? -16.805 0.897 13.242 1.00 81.69 138 GLU A O 1
ATOM 1132 N N . GLU A 1 139 ? -16.346 3.098 13.159 1.00 80.31 139 GLU A N 1
ATOM 1133 C CA . GLU A 1 139 ? -15.528 3.189 14.384 1.00 80.31 139 GLU A CA 1
ATOM 1134 C C . GLU A 1 139 ? -14.481 2.069 14.575 1.00 80.31 139 GLU A C 1
ATOM 1136 O O . GLU A 1 139 ? -14.489 1.316 15.549 1.00 80.31 139 GLU A O 1
ATOM 1141 N N . VAL A 1 140 ? -13.509 1.999 13.664 1.00 88.62 140 VAL A N 1
ATOM 1142 C CA . VAL A 1 140 ? -12.437 0.994 13.704 1.00 88.62 140 VAL A CA 1
ATOM 1143 C C . VAL A 1 140 ? -11.322 1.434 14.651 1.00 88.62 140 VAL A C 1
ATOM 1145 O O . VAL A 1 140 ? -10.745 2.514 14.479 1.00 88.62 140 VAL A O 1
ATOM 1148 N N . LYS A 1 141 ? -10.946 0.591 15.621 1.00 88.69 141 LYS A N 1
ATOM 1149 C CA . LYS A 1 141 ? -9.762 0.852 16.452 1.00 88.69 141 LYS A CA 1
ATOM 1150 C C . LYS A 1 141 ? -8.498 0.371 15.738 1.00 88.69 141 LYS A C 1
ATOM 1152 O O . LYS A 1 141 ? -8.543 -0.631 15.027 1.00 88.69 141 LYS A O 1
ATOM 1157 N N . PRO A 1 142 ? -7.332 1.001 15.971 1.00 88.56 142 PRO A N 1
ATOM 1158 C CA . PRO A 1 142 ? -6.065 0.537 15.407 1.00 88.56 142 PRO A CA 1
ATOM 1159 C C . PRO A 1 142 ? -5.764 -0.940 15.697 1.00 88.56 142 PRO A C 1
ATOM 1161 O O . PRO A 1 142 ? -5.239 -1.627 14.826 1.00 88.56 142 PRO A O 1
ATOM 1164 N N . SER A 1 143 ? -6.160 -1.443 16.874 1.00 89.06 143 SER A N 1
ATOM 1165 C CA . SER A 1 143 ? -6.017 -2.851 17.271 1.00 89.06 143 SER A CA 1
ATOM 1166 C C . SER A 1 143 ? -6.764 -3.835 16.368 1.00 89.06 143 SER A C 1
ATOM 1168 O O . SER A 1 143 ? -6.357 -4.988 16.268 1.00 89.06 143 SER A O 1
ATOM 1170 N N . ASP A 1 144 ? -7.840 -3.393 15.715 1.00 90.94 144 ASP A N 1
ATOM 1171 C CA . ASP A 1 144 ? -8.704 -4.243 14.890 1.00 90.94 144 ASP A CA 1
ATOM 1172 C C . ASP A 1 144 ? -8.162 -4.403 13.459 1.00 90.94 144 ASP A C 1
ATOM 1174 O O . ASP A 1 144 ? -8.699 -5.183 12.671 1.00 90.94 144 ASP A O 1
ATOM 1178 N N . VAL A 1 145 ? -7.111 -3.649 13.110 1.00 94.25 145 VAL A N 1
ATOM 1179 C CA . VAL A 1 145 ? -6.536 -3.587 11.757 1.00 94.25 145 VAL A CA 1
ATOM 1180 C C . VAL A 1 145 ? -5.011 -3.409 11.746 1.00 94.25 145 VAL A C 1
ATOM 1182 O O . VAL A 1 145 ? -4.453 -2.879 10.780 1.00 94.25 145 VAL A O 1
ATOM 1185 N N . VAL A 1 146 ? -4.312 -3.820 12.807 1.00 94.06 146 VAL A N 1
ATOM 1186 C CA . VAL A 1 146 ? -2.856 -3.621 12.960 1.00 94.06 146 VAL A CA 1
ATOM 1187 C C . VAL A 1 146 ? -2.096 -4.123 11.734 1.00 94.06 146 VAL A C 1
ATOM 1189 O O . VAL A 1 146 ? -1.303 -3.384 11.150 1.00 94.06 146 VAL A O 1
ATOM 1192 N N . SER A 1 147 ? -2.400 -5.335 11.267 1.00 95.94 147 SER A N 1
ATOM 1193 C CA . SER A 1 147 ? -1.696 -5.932 10.129 1.00 95.94 147 SER A CA 1
ATOM 1194 C C . SER A 1 147 ? -1.928 -5.181 8.818 1.00 95.94 147 SER A C 1
ATOM 1196 O O . SER A 1 147 ? -1.069 -5.193 7.937 1.00 95.94 147 SER A O 1
ATOM 1198 N N . LEU A 1 148 ? -3.075 -4.514 8.658 1.00 96.69 148 LEU A N 1
ATOM 1199 C CA . LEU A 1 148 ? -3.313 -3.628 7.517 1.00 96.69 148 LEU A CA 1
ATOM 1200 C C . LEU A 1 148 ? -2.420 -2.383 7.611 1.00 96.69 148 LEU A C 1
ATOM 1202 O O . LEU A 1 148 ? -1.744 -2.044 6.636 1.00 96.69 148 LEU A O 1
ATOM 1206 N N . LEU A 1 149 ? -2.396 -1.739 8.783 1.00 94.81 149 LEU A N 1
ATOM 1207 C CA . LEU A 1 149 ? -1.627 -0.519 9.041 1.00 94.81 149 LEU A CA 1
ATOM 1208 C C . LEU A 1 149 ? -0.113 -0.738 8.889 1.00 94.81 149 LEU A C 1
ATOM 1210 O O . LEU A 1 149 ? 0.565 0.134 8.360 1.00 94.81 149 LEU A O 1
ATOM 1214 N N . GLU A 1 150 ? 0.412 -1.902 9.281 1.00 94.56 150 GLU A N 1
ATOM 1215 C CA . GLU A 1 150 ? 1.849 -2.217 9.219 1.00 94.56 150 GLU A CA 1
ATOM 1216 C C . GLU A 1 150 ? 2.345 -2.694 7.842 1.00 94.56 150 GLU A C 1
ATOM 1218 O O . GLU A 1 150 ? 3.552 -2.717 7.563 1.00 94.56 150 GLU A O 1
ATOM 1223 N N . HIS A 1 151 ? 1.452 -3.175 6.974 1.00 97.19 151 HIS A N 1
ATOM 1224 C CA . HIS A 1 151 ? 1.864 -3.854 5.742 1.00 97.19 151 HIS A CA 1
ATOM 1225 C C . HIS A 1 151 ? 1.480 -3.119 4.471 1.00 97.19 151 HIS A C 1
ATOM 1227 O O . HIS A 1 151 ? 2.296 -3.082 3.544 1.00 97.19 151 HIS A O 1
ATOM 1233 N N . PHE A 1 152 ? 0.296 -2.508 4.427 1.00 97.81 152 PHE A N 1
ATOM 1234 C CA . PHE A 1 152 ? -0.143 -1.793 3.236 1.00 97.81 152 PHE A CA 1
ATOM 1235 C C . PHE A 1 152 ? 0.787 -0.625 2.869 1.00 97.81 152 PHE A C 1
ATOM 1237 O O . PHE A 1 152 ? 1.171 -0.534 1.704 1.00 97.81 152 PHE A O 1
ATOM 1244 N N . PRO A 1 153 ? 1.261 0.225 3.801 1.00 96.69 153 PRO A N 1
ATOM 1245 C CA . PRO A 1 153 ? 2.151 1.314 3.412 1.00 96.69 153 PRO A CA 1
ATOM 1246 C C . PRO A 1 153 ? 3.451 0.852 2.751 1.00 96.69 153 PRO A C 1
ATOM 1248 O O . PRO A 1 153 ? 3.885 1.438 1.759 1.00 96.69 153 PRO A O 1
ATOM 1251 N N . GLY A 1 154 ? 4.026 -0.253 3.234 1.00 96.25 154 GLY A N 1
ATOM 1252 C CA . GLY A 1 154 ? 5.240 -0.828 2.657 1.00 96.25 154 GLY A CA 1
ATOM 1253 C C . GLY A 1 154 ? 5.079 -1.197 1.180 1.00 96.25 154 GLY A C 1
ATOM 1254 O O . GLY A 1 154 ? 5.948 -0.867 0.373 1.00 96.25 154 GLY A O 1
ATOM 1255 N N . ILE A 1 155 ? 3.951 -1.812 0.796 1.00 97.00 155 ILE A N 1
ATOM 1256 C CA . ILE A 1 155 ? 3.716 -2.178 -0.613 1.00 97.00 155 ILE A CA 1
ATOM 1257 C C . ILE A 1 155 ? 3.575 -0.941 -1.506 1.00 97.00 155 ILE A C 1
ATOM 1259 O O . ILE A 1 155 ? 4.105 -0.917 -2.616 1.00 97.00 155 ILE A O 1
ATOM 1263 N N . VAL A 1 156 ? 2.919 0.111 -1.005 1.00 96.75 156 VAL A N 1
ATOM 1264 C CA . VAL A 1 156 ? 2.729 1.370 -1.729 1.00 96.75 156 VAL A CA 1
ATOM 1265 C C . VAL A 1 156 ? 4.077 2.023 -1.979 1.00 96.75 156 VAL A C 1
ATOM 1267 O O . VAL A 1 156 ? 4.363 2.422 -3.107 1.00 96.75 156 VAL A O 1
ATOM 1270 N N . ILE A 1 157 ? 4.911 2.111 -0.942 1.00 95.44 157 ILE A N 1
ATOM 1271 C CA . ILE A 1 157 ? 6.242 2.711 -1.028 1.00 95.44 157 ILE A CA 1
ATOM 1272 C C . ILE A 1 157 ? 7.104 1.921 -2.017 1.00 95.44 157 ILE A C 1
ATOM 1274 O O . ILE A 1 157 ? 7.687 2.526 -2.914 1.00 95.44 157 ILE A O 1
ATOM 1278 N N . LYS A 1 158 ? 7.124 0.582 -1.924 1.00 96.56 158 LYS A N 1
ATOM 1279 C CA . LYS A 1 158 ? 7.894 -0.284 -2.831 1.00 96.56 158 LYS A CA 1
ATOM 1280 C C . LYS A 1 158 ? 7.513 -0.058 -4.298 1.00 96.56 158 LYS A C 1
ATOM 1282 O O . LYS A 1 158 ? 8.389 0.204 -5.117 1.00 96.56 158 LYS A O 1
ATOM 1287 N N . ILE A 1 159 ? 6.219 -0.080 -4.624 1.00 96.00 159 ILE A N 1
ATOM 1288 C CA . ILE A 1 159 ? 5.738 0.119 -6.002 1.00 96.00 159 ILE A CA 1
ATOM 1289 C C . ILE A 1 159 ? 6.016 1.549 -6.488 1.00 96.00 159 ILE A C 1
ATOM 1291 O O . ILE A 1 159 ? 6.502 1.742 -7.605 1.00 96.00 159 ILE A O 1
ATOM 1295 N N . CYS A 1 160 ? 5.720 2.563 -5.668 1.00 93.31 160 CYS A N 1
ATOM 1296 C CA . CYS A 1 160 ? 5.921 3.964 -6.041 1.00 93.31 160 CYS A CA 1
ATOM 1297 C C . CYS A 1 160 ? 7.400 4.278 -6.298 1.00 93.31 160 CYS A C 1
ATOM 1299 O O . CYS A 1 160 ? 7.717 4.930 -7.295 1.00 93.31 160 CYS A O 1
ATOM 1301 N N . LEU A 1 161 ? 8.299 3.809 -5.425 1.00 92.88 161 LEU A N 1
ATOM 1302 C CA . LEU A 1 161 ? 9.741 3.992 -5.587 1.00 92.88 161 LEU A CA 1
ATOM 1303 C C . LEU A 1 161 ? 10.254 3.264 -6.824 1.00 92.88 161 LEU A C 1
ATOM 1305 O O . LEU A 1 161 ? 10.941 3.884 -7.630 1.00 92.88 161 LEU A O 1
ATOM 1309 N N . HIS A 1 162 ? 9.835 2.018 -7.046 1.00 93.69 162 HIS A N 1
ATOM 1310 C CA . HIS A 1 162 ? 10.193 1.280 -8.253 1.00 93.69 162 HIS A CA 1
ATOM 1311 C C . HIS A 1 162 ? 9.824 2.059 -9.529 1.00 93.69 162 HIS A C 1
ATOM 1313 O O . HIS A 1 162 ? 10.663 2.290 -10.401 1.00 93.69 162 HIS A O 1
ATOM 1319 N N . CYS A 1 163 ? 8.585 2.558 -9.610 1.00 91.06 163 CYS A N 1
ATOM 1320 C CA . CYS A 1 163 ? 8.120 3.352 -10.752 1.00 91.06 163 CYS A CA 1
ATOM 1321 C C . CYS A 1 163 ? 8.897 4.668 -10.924 1.00 91.06 163 CYS A C 1
ATOM 1323 O O . CYS A 1 163 ? 9.098 5.133 -12.048 1.00 91.06 163 CYS A O 1
ATOM 1325 N N . LYS A 1 164 ? 9.315 5.289 -9.817 1.00 86.56 164 LYS A N 1
ATOM 1326 C CA . LYS A 1 164 ? 10.055 6.555 -9.810 1.00 86.56 164 LYS A CA 1
ATOM 1327 C C . LYS A 1 164 ? 11.518 6.372 -10.216 1.00 86.56 164 LYS A C 1
ATOM 1329 O O . LYS A 1 164 ? 12.030 7.168 -10.999 1.00 86.56 164 LYS A O 1
ATOM 1334 N N . GLU A 1 165 ? 12.179 5.346 -9.694 1.00 90.12 165 GLU A N 1
ATOM 1335 C CA . GLU A 1 165 ? 13.636 5.186 -9.758 1.00 90.12 165 GLU A CA 1
ATOM 1336 C C . GLU A 1 165 ? 14.092 4.289 -10.910 1.00 90.12 165 GLU A C 1
ATOM 1338 O O . GLU A 1 165 ? 15.130 4.550 -11.512 1.00 90.12 165 GLU A O 1
ATOM 1343 N N . LYS A 1 166 ? 13.315 3.259 -11.269 1.00 89.81 166 LYS A N 1
ATOM 1344 C CA . LYS A 1 166 ? 13.721 2.258 -12.273 1.00 89.81 166 LYS A CA 1
ATOM 1345 C C . LYS A 1 166 ? 13.254 2.577 -13.690 1.00 89.81 166 LYS A C 1
ATOM 1347 O O . LYS A 1 166 ? 13.554 1.835 -14.619 1.00 89.81 166 LYS A O 1
ATOM 1352 N N . ARG A 1 167 ? 12.558 3.700 -13.900 1.00 87.81 167 ARG A N 1
ATOM 1353 C CA . ARG A 1 167 ? 12.000 4.104 -15.205 1.00 87.81 167 ARG A CA 1
ATOM 1354 C C . ARG A 1 167 ? 13.007 4.049 -16.354 1.00 87.81 167 ARG A C 1
ATOM 1356 O O . ARG A 1 167 ? 12.660 3.599 -17.441 1.00 87.81 167 ARG A O 1
ATOM 1363 N N . SER A 1 168 ? 14.229 4.520 -16.125 1.00 87.50 168 SER A N 1
ATOM 1364 C CA . SER A 1 168 ? 15.285 4.551 -17.142 1.00 87.50 168 SER A CA 1
ATOM 1365 C C . SER A 1 168 ? 15.891 3.182 -17.443 1.00 87.50 168 SER A C 1
ATOM 1367 O O . SER A 1 168 ? 16.525 3.046 -18.487 1.00 87.50 168 SER A O 1
ATOM 1369 N N . SER A 1 169 ? 15.703 2.203 -16.552 1.00 89.00 169 SER A N 1
ATOM 1370 C CA . SER A 1 169 ? 16.233 0.841 -16.677 1.00 89.00 169 SER A CA 1
ATOM 1371 C C . SER A 1 169 ? 15.370 -0.052 -17.570 1.00 89.00 169 SER A C 1
ATOM 1373 O O . SER A 1 169 ? 15.838 -1.080 -18.042 1.00 89.00 169 SER A O 1
ATOM 1375 N N . TYR A 1 170 ? 14.118 0.333 -17.827 1.00 87.81 170 TYR A N 1
ATOM 1376 C CA . TYR A 1 170 ? 13.236 -0.407 -18.725 1.00 87.81 170 TYR A CA 1
ATOM 1377 C C . TYR A 1 170 ? 13.584 -0.187 -20.208 1.00 87.81 170 TYR A C 1
ATOM 1379 O O . TYR A 1 170 ? 14.062 0.895 -20.576 1.00 87.81 170 TYR A O 1
ATOM 1387 N N . PRO A 1 171 ? 13.258 -1.155 -21.092 1.00 81.06 171 PRO A N 1
ATOM 1388 C CA . PRO A 1 171 ? 13.352 -0.967 -22.537 1.00 81.06 171 PRO A CA 1
ATOM 1389 C C . PRO A 1 171 ? 12.620 0.309 -22.982 1.00 81.06 171 PRO A C 1
ATOM 1391 O O . PRO A 1 171 ? 11.516 0.605 -22.523 1.00 81.06 171 PRO A O 1
ATOM 1394 N N . ASN A 1 172 ? 13.230 1.079 -23.885 1.00 82.31 172 ASN A N 1
ATOM 1395 C CA . ASN A 1 172 ? 12.753 2.396 -24.343 1.00 82.31 172 ASN A CA 1
ATOM 1396 C C . ASN A 1 172 ? 12.768 3.520 -23.286 1.00 82.31 172 ASN A C 1
ATOM 1398 O O . ASN A 1 172 ? 12.154 4.563 -23.508 1.00 82.31 172 ASN A O 1
ATOM 1402 N N . HIS A 1 173 ? 13.455 3.337 -22.151 1.00 81.19 173 HIS A N 1
ATOM 1403 C CA . HIS A 1 173 ? 13.554 4.328 -21.067 1.00 81.19 173 HIS A CA 1
ATOM 1404 C C . HIS A 1 173 ? 12.184 4.818 -20.563 1.00 81.19 173 HIS A C 1
ATOM 1406 O O . HIS A 1 173 ? 11.994 5.986 -20.208 1.00 81.19 173 HIS A O 1
ATOM 1412 N N . SER A 1 174 ? 11.199 3.919 -20.564 1.00 81.00 174 SER A N 1
ATOM 1413 C CA . SER A 1 174 ? 9.813 4.213 -20.212 1.00 81.00 174 SER A CA 1
ATOM 1414 C C . SER A 1 174 ? 9.204 3.062 -19.416 1.00 81.00 174 SER A C 1
ATOM 1416 O O . SER A 1 174 ? 9.554 1.907 -19.634 1.00 81.00 174 SER A O 1
ATOM 1418 N N . LEU A 1 175 ? 8.278 3.371 -18.501 1.00 84.88 175 LEU A N 1
ATOM 1419 C CA . LEU A 1 175 ? 7.576 2.338 -17.736 1.00 84.88 175 LEU A CA 1
ATOM 1420 C C . LEU A 1 175 ? 6.654 1.530 -18.666 1.00 84.88 175 LEU A C 1
ATOM 1422 O O . LEU A 1 175 ? 5.875 2.154 -19.400 1.00 84.88 175 LEU A O 1
ATOM 1426 N N . PRO A 1 176 ? 6.657 0.185 -18.593 1.00 88.75 176 PRO A N 1
ATOM 1427 C CA . PRO A 1 176 ? 5.679 -0.651 -19.282 1.00 88.75 176 PRO A CA 1
ATOM 1428 C C . PRO A 1 176 ? 4.243 -0.240 -18.944 1.00 88.75 176 PRO A C 1
ATOM 1430 O O . PRO A 1 176 ? 3.964 0.196 -17.826 1.00 88.75 176 PRO A O 1
ATOM 1433 N N . LEU A 1 177 ? 3.312 -0.403 -19.889 1.00 89.88 177 LEU A N 1
ATOM 1434 C CA . LEU A 1 177 ? 1.909 -0.010 -19.693 1.00 89.88 177 LEU A CA 1
ATOM 1435 C C . LEU A 1 177 ? 1.277 -0.704 -18.478 1.00 89.88 177 LEU A C 1
ATOM 1437 O O . LEU A 1 177 ? 0.613 -0.046 -17.682 1.00 89.88 177 LEU A O 1
ATOM 1441 N N . LEU A 1 178 ? 1.555 -1.997 -18.283 1.00 92.50 178 LEU A N 1
ATOM 1442 C CA . LEU A 1 178 ? 1.073 -2.739 -17.116 1.00 92.50 178 LEU A CA 1
ATOM 1443 C C . LEU A 1 178 ? 1.608 -2.167 -15.798 1.00 92.50 178 LEU A C 1
ATOM 1445 O O . LEU A 1 178 ? 0.866 -2.089 -14.826 1.00 92.50 178 LEU A O 1
ATOM 1449 N N . LEU A 1 179 ? 2.857 -1.695 -15.765 1.00 91.94 179 LEU A N 1
ATOM 1450 C CA . LEU A 1 179 ? 3.415 -1.052 -14.576 1.00 91.94 179 LEU A CA 1
ATOM 1451 C C . LEU A 1 179 ? 2.782 0.323 -14.315 1.00 91.94 179 LEU A C 1
ATOM 1453 O O . LEU A 1 179 ? 2.547 0.689 -13.164 1.00 91.94 179 LEU A O 1
ATOM 1457 N N . GLN A 1 180 ? 2.449 1.071 -15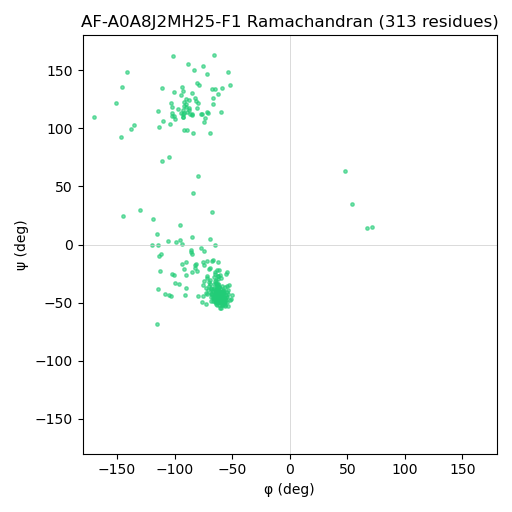.370 1.00 90.81 180 GLN A N 1
ATOM 1458 C CA . GLN A 1 180 ? 1.681 2.312 -15.229 1.00 90.81 180 GLN A CA 1
ATOM 1459 C C . GLN A 1 180 ? 0.282 2.045 -14.656 1.00 90.81 180 GLN A C 1
ATOM 1461 O O . GLN A 1 180 ? -0.184 2.817 -13.819 1.00 90.81 180 GLN A O 1
ATOM 1466 N N . ASP A 1 181 ? -0.369 0.955 -15.067 1.00 93.06 181 ASP A N 1
ATOM 1467 C CA . ASP A 1 181 ? -1.657 0.526 -14.513 1.00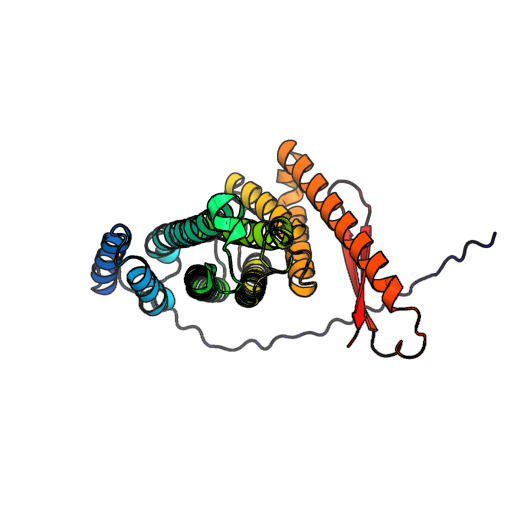 93.06 181 ASP A CA 1
ATOM 1468 C C . ASP A 1 181 ? -1.542 0.112 -13.045 1.00 93.06 181 ASP A C 1
ATOM 1470 O O . ASP A 1 181 ? -2.300 0.615 -12.224 1.00 93.06 181 ASP A O 1
ATOM 1474 N N . ILE A 1 182 ? -0.548 -0.704 -12.687 1.00 95.12 182 ILE A N 1
ATOM 1475 C CA . ILE A 1 182 ? -0.250 -1.079 -11.292 1.00 95.12 182 ILE A CA 1
ATOM 1476 C C . ILE A 1 182 ? -0.042 0.162 -10.425 1.00 95.12 182 ILE A C 1
ATOM 1478 O O . ILE A 1 182 ? -0.560 0.245 -9.311 1.00 95.12 182 ILE A O 1
ATOM 1482 N N . TYR A 1 183 ? 0.694 1.155 -10.925 1.00 93.31 183 TYR A N 1
ATOM 1483 C CA . TYR A 1 183 ? 0.897 2.413 -10.215 1.00 93.31 183 TYR A CA 1
ATOM 1484 C C . TYR A 1 183 ? -0.420 3.191 -10.034 1.00 93.31 183 TYR A C 1
ATOM 1486 O O . TYR A 1 183 ? -0.664 3.765 -8.969 1.00 93.31 183 TYR A O 1
ATOM 1494 N N . ARG A 1 184 ? -1.303 3.168 -11.039 1.00 92.38 184 ARG A N 1
ATOM 1495 C CA . ARG A 1 184 ? -2.650 3.763 -10.993 1.00 92.38 184 ARG A CA 1
ATOM 1496 C C . ARG A 1 184 ? -3.539 3.080 -9.952 1.00 92.38 184 ARG A C 1
ATOM 1498 O O . ARG A 1 184 ? -4.170 3.768 -9.150 1.00 92.38 184 ARG A O 1
ATOM 1505 N N . ASP A 1 185 ? -3.538 1.752 -9.933 1.00 95.38 185 ASP A N 1
ATOM 1506 C CA . ASP A 1 185 ? -4.325 0.926 -9.013 1.00 95.38 185 ASP A CA 1
ATOM 1507 C C . ASP A 1 185 ? -3.805 1.079 -7.577 1.00 95.38 185 ASP A C 1
ATOM 1509 O O . ASP A 1 185 ? -4.579 1.314 -6.649 1.00 95.38 185 ASP A O 1
ATOM 1513 N N . THR A 1 186 ? -2.480 1.108 -7.399 1.00 96.75 186 THR A N 1
ATOM 1514 C CA . THR A 1 186 ? -1.835 1.440 -6.118 1.00 96.75 186 THR A CA 1
ATOM 1515 C C . THR A 1 186 ? -2.292 2.811 -5.622 1.00 96.75 186 THR A C 1
ATOM 1517 O O . THR A 1 186 ? -2.707 2.958 -4.475 1.00 96.75 186 THR A O 1
ATOM 1520 N N . CYS A 1 187 ? -2.295 3.819 -6.497 1.00 93.31 187 CYS A N 1
ATOM 1521 C CA . CYS A 1 187 ? -2.795 5.153 -6.177 1.00 93.31 187 CYS A CA 1
ATOM 1522 C C . CYS A 1 187 ? -4.291 5.167 -5.830 1.00 93.31 187 CYS A C 1
ATOM 1524 O O . CYS A 1 187 ? -4.705 5.962 -4.988 1.00 93.31 187 CYS A O 1
ATOM 1526 N N . SER A 1 188 ? -5.105 4.315 -6.458 1.00 94.81 188 SER A N 1
ATOM 1527 C CA . SER A 1 188 ? -6.510 4.124 -6.086 1.00 94.81 188 SER A CA 1
ATOM 1528 C C . SER A 1 188 ? -6.635 3.596 -4.657 1.00 94.81 188 SER A C 1
ATOM 1530 O O . SER A 1 188 ? -7.308 4.213 -3.829 1.00 94.81 188 SER A O 1
ATOM 1532 N N . ASN A 1 189 ? -5.887 2.542 -4.336 1.00 97.44 189 ASN A N 1
ATOM 1533 C CA . ASN A 1 189 ? -5.868 1.927 -3.012 1.00 97.44 189 ASN A CA 1
ATOM 1534 C C . ASN A 1 189 ? -5.384 2.902 -1.930 1.00 97.44 189 ASN A C 1
ATOM 1536 O O . ASN A 1 189 ? -5.981 2.977 -0.859 1.00 97.44 189 ASN A O 1
ATOM 1540 N N . VAL A 1 190 ? -4.368 3.722 -2.223 1.00 96.88 190 VAL A N 1
ATOM 1541 C CA . VAL A 1 190 ? -3.899 4.780 -1.310 1.00 96.88 190 VAL A CA 1
ATOM 1542 C C . VAL A 1 190 ? -5.017 5.759 -0.970 1.00 96.88 190 VAL A C 1
ATOM 1544 O O . VAL A 1 190 ? -5.165 6.126 0.189 1.00 96.88 190 VAL A O 1
ATOM 1547 N N . LYS A 1 191 ? -5.843 6.164 -1.940 1.00 94.25 191 LYS A N 1
ATOM 1548 C CA . LYS A 1 191 ? -6.975 7.063 -1.664 1.00 94.25 191 LYS A CA 1
ATOM 1549 C C . LYS A 1 191 ? -8.005 6.414 -0.739 1.00 94.25 191 LYS A C 1
ATOM 1551 O O . LYS A 1 191 ? -8.519 7.091 0.149 1.00 94.25 191 LYS A O 1
ATOM 1556 N N . ILE A 1 192 ? -8.290 5.123 -0.913 1.00 96.06 192 ILE A N 1
ATOM 1557 C CA . ILE A 1 192 ? -9.200 4.385 -0.021 1.00 96.06 192 ILE A CA 1
ATOM 1558 C C . ILE A 1 192 ? -8.602 4.334 1.386 1.00 96.06 192 ILE A C 1
ATOM 1560 O O . ILE A 1 192 ? -9.251 4.751 2.342 1.00 96.06 192 ILE A O 1
ATOM 1564 N N . PHE A 1 193 ? -7.332 3.940 1.500 1.00 96.44 193 PHE A N 1
ATOM 1565 C CA . PHE A 1 193 ? -6.604 3.889 2.766 1.00 96.44 193 PHE A CA 1
ATOM 1566 C C . PHE A 1 193 ? -6.573 5.247 3.476 1.00 96.44 193 PHE A C 1
ATOM 1568 O O . PHE A 1 193 ? -6.956 5.357 4.635 1.00 96.44 193 PHE A O 1
ATOM 1575 N N . CYS A 1 194 ? -6.195 6.318 2.779 1.00 94.00 194 CYS A N 1
ATOM 1576 C CA . CYS A 1 194 ? -6.185 7.664 3.341 1.00 94.00 194 CYS A CA 1
ATOM 1577 C C . CYS A 1 194 ? -7.582 8.136 3.759 1.00 94.00 194 CYS A C 1
ATOM 1579 O O . CYS A 1 194 ? -7.692 8.886 4.728 1.00 94.00 194 CYS A O 1
ATOM 1581 N N . GLY A 1 195 ? -8.632 7.730 3.037 1.00 92.31 195 GLY A N 1
ATOM 1582 C CA . GLY A 1 195 ? -10.025 7.978 3.409 1.00 92.31 195 GLY A CA 1
ATOM 1583 C C . GLY A 1 195 ? -10.414 7.252 4.696 1.00 92.31 195 GLY A C 1
ATOM 1584 O O . GLY A 1 195 ? -10.951 7.887 5.600 1.00 92.31 195 GLY A O 1
ATOM 1585 N N . PHE A 1 196 ? -10.064 5.969 4.802 1.00 93.44 196 PHE A N 1
ATOM 1586 C CA . PHE A 1 196 ? -10.245 5.148 5.999 1.00 93.44 196 PHE A CA 1
ATOM 1587 C C . PHE A 1 196 ? -9.559 5.767 7.227 1.00 93.44 196 PHE A C 1
ATOM 1589 O O . PHE A 1 196 ? -10.225 6.036 8.225 1.00 93.44 196 PHE A O 1
ATOM 1596 N N . ILE A 1 197 ? -8.263 6.092 7.130 1.00 91.31 197 ILE A N 1
ATOM 1597 C CA . ILE A 1 197 ? -7.515 6.748 8.218 1.00 91.31 197 ILE A CA 1
ATOM 1598 C C . ILE A 1 197 ? -8.183 8.066 8.626 1.00 91.31 197 ILE A C 1
ATOM 1600 O O . ILE A 1 197 ? -8.247 8.404 9.802 1.00 91.31 197 ILE A O 1
ATOM 1604 N N . TYR A 1 198 ? -8.667 8.837 7.650 1.00 85.69 198 TYR A N 1
ATOM 1605 C CA . TYR A 1 198 ? -9.234 10.152 7.916 1.00 85.69 198 TYR A CA 1
ATOM 1606 C C . TYR A 1 198 ? -10.608 10.090 8.594 1.00 85.69 198 TYR A C 1
ATOM 1608 O O . TYR A 1 198 ? -10.900 10.973 9.405 1.00 85.69 198 TYR A O 1
ATOM 1616 N N . LYS A 1 199 ? -11.456 9.125 8.215 1.00 84.50 199 LYS A N 1
ATOM 1617 C CA . LYS A 1 199 ? -12.874 9.068 8.603 1.00 84.50 199 LYS A CA 1
ATOM 1618 C C . LYS A 1 199 ? -13.170 8.058 9.709 1.00 84.50 199 LYS A C 1
ATOM 1620 O O . LYS A 1 199 ? -13.916 8.397 10.618 1.00 84.50 199 LYS A O 1
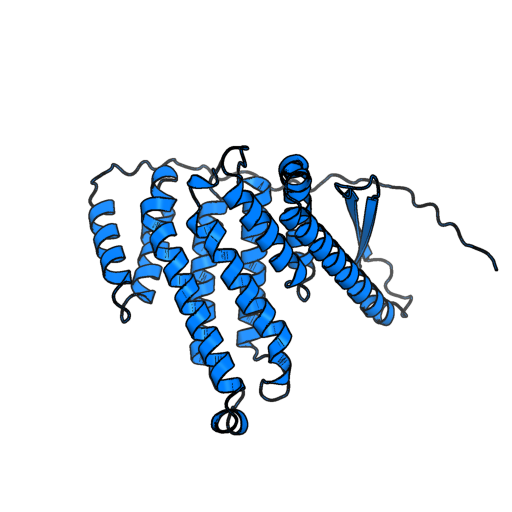ATOM 1625 N N . SER A 1 200 ? -12.611 6.856 9.612 1.00 81.31 200 SER A N 1
ATOM 1626 C CA . SER A 1 200 ? -13.094 5.693 10.368 1.00 81.31 200 SER A CA 1
ATOM 1627 C C . SER A 1 200 ? -12.106 5.209 11.425 1.00 81.31 200 SER A C 1
ATOM 1629 O O . SER A 1 200 ? -12.523 4.563 12.383 1.00 81.31 200 SER A O 1
ATOM 1631 N N . LEU A 1 201 ? -10.808 5.509 11.278 1.00 80.94 201 LEU A N 1
ATOM 1632 C CA . LEU A 1 201 ? -9.801 5.086 12.249 1.00 80.94 201 LEU A CA 1
ATOM 1633 C C . LEU A 1 201 ? -9.854 5.960 13.510 1.00 80.94 201 LEU A C 1
ATOM 1635 O O . LEU A 1 201 ? -9.479 7.135 13.494 1.00 80.94 201 LEU A O 1
ATOM 1639 N N . TYR A 1 202 ? -10.268 5.362 14.623 1.00 78.50 202 TYR A N 1
ATOM 1640 C CA . TYR A 1 202 ? -10.366 6.038 15.909 1.00 78.50 202 TYR A CA 1
ATOM 1641 C C . TYR A 1 202 ? -9.076 5.893 16.725 1.00 78.50 202 TYR A C 1
ATOM 1643 O O . TYR A 1 202 ? -8.832 4.888 17.392 1.00 78.50 202 TYR A O 1
ATOM 1651 N N . ILE A 1 203 ? -8.227 6.918 16.677 1.00 70.38 203 ILE A N 1
ATOM 1652 C CA . ILE A 1 203 ? -6.917 6.915 17.337 1.00 70.38 203 ILE A CA 1
ATOM 1653 C C . ILE A 1 203 ? -7.058 7.453 18.770 1.00 70.38 203 ILE A C 1
ATOM 1655 O O . ILE A 1 203 ? -7.079 8.664 18.990 1.00 70.38 203 ILE A O 1
ATOM 1659 N N . GLN A 1 204 ? -7.139 6.555 19.759 1.00 64.56 204 GLN A N 1
ATOM 1660 C CA . GLN A 1 204 ? -6.927 6.897 21.175 1.00 64.56 204 GLN A CA 1
ATOM 1661 C C . GLN A 1 204 ? -5.444 6.789 21.557 1.00 64.56 204 GLN A C 1
ATOM 1663 O O . GLN A 1 204 ? -4.677 6.059 20.934 1.00 64.56 204 GLN A O 1
ATOM 1668 N N . SER A 1 205 ? -5.036 7.518 22.598 1.00 57.66 205 SER A N 1
ATOM 1669 C CA . SER A 1 205 ? -3.637 7.776 22.979 1.00 57.66 205 SER A CA 1
ATOM 1670 C C . SER A 1 205 ? -2.799 6.564 23.419 1.00 57.66 205 SER A C 1
ATOM 1672 O O . SER A 1 205 ? -1.645 6.751 23.796 1.00 57.66 205 SER A O 1
ATOM 1674 N N . GLU A 1 206 ? -3.352 5.351 23.443 1.00 55.94 206 GLU A N 1
ATOM 1675 C CA . GLU A 1 206 ? -2.750 4.211 24.149 1.00 55.94 206 GLU A CA 1
ATOM 1676 C C . GLU A 1 206 ? -1.692 3.443 23.335 1.00 55.94 206 GLU A C 1
ATOM 1678 O O . GLU A 1 206 ? -0.782 2.879 23.939 1.00 55.94 206 GLU A O 1
ATOM 1683 N N . ASP A 1 207 ? -1.710 3.490 21.994 1.00 68.50 207 ASP A N 1
ATOM 1684 C CA . ASP A 1 207 ? -0.714 2.793 21.155 1.00 68.50 207 ASP A CA 1
ATOM 1685 C C . ASP A 1 207 ? 0.229 3.757 20.416 1.00 68.50 207 ASP A C 1
ATOM 1687 O O . ASP A 1 207 ? 0.157 3.992 19.205 1.00 68.50 207 ASP A O 1
ATOM 1691 N N . SER A 1 208 ? 1.129 4.369 21.192 1.00 77.62 208 SER A N 1
ATOM 1692 C CA . SER A 1 208 ? 2.062 5.379 20.678 1.00 77.62 208 SER A CA 1
ATOM 1693 C C . SER A 1 208 ? 3.026 4.847 19.610 1.00 77.62 208 SER A C 1
ATOM 1695 O O . SER A 1 208 ? 3.462 5.622 18.763 1.00 77.62 208 SER A O 1
ATOM 1697 N N . THR A 1 209 ? 3.356 3.551 19.609 1.00 85.56 209 THR A N 1
ATOM 1698 C CA . THR A 1 209 ? 4.312 2.972 18.650 1.00 85.56 209 THR A CA 1
ATOM 1699 C C . THR A 1 209 ? 3.673 2.804 17.279 1.00 85.56 209 THR A C 1
ATOM 1701 O O . THR A 1 209 ? 4.234 3.268 16.284 1.00 85.56 209 THR A O 1
ATOM 1704 N N . LEU A 1 210 ? 2.478 2.206 17.222 1.00 84.56 210 LEU A N 1
ATOM 1705 C CA . LEU A 1 210 ? 1.736 2.038 15.974 1.00 84.56 210 LEU A CA 1
ATOM 1706 C C . LEU A 1 210 ? 1.448 3.393 15.317 1.00 84.56 210 LEU A C 1
ATOM 1708 O O . LEU A 1 210 ? 1.651 3.564 14.116 1.00 84.56 210 LEU A O 1
ATOM 1712 N N . LEU A 1 211 ? 1.061 4.390 16.117 1.00 86.50 211 LEU A N 1
ATOM 1713 C CA . LEU A 1 211 ? 0.805 5.745 15.636 1.00 86.50 211 LEU A CA 1
ATOM 1714 C C . LEU A 1 211 ? 2.061 6.420 15.064 1.00 86.50 211 LEU A C 1
ATOM 1716 O O . LEU A 1 211 ? 1.994 7.052 14.011 1.00 86.50 211 LEU A O 1
ATOM 1720 N N . LYS A 1 212 ? 3.219 6.272 15.718 1.00 88.50 212 LYS A N 1
ATOM 1721 C CA . LYS A 1 212 ? 4.500 6.791 15.209 1.00 88.50 212 LYS A CA 1
ATOM 1722 C C . LYS A 1 212 ? 4.878 6.160 13.870 1.00 88.50 212 LYS A C 1
ATOM 1724 O O . LYS A 1 212 ? 5.261 6.884 12.950 1.00 88.50 212 LYS A O 1
ATOM 1729 N N . ASN A 1 213 ? 4.727 4.841 13.751 1.00 90.06 213 ASN A N 1
ATOM 1730 C CA . ASN A 1 213 ? 4.978 4.121 12.503 1.00 90.06 213 ASN A CA 1
ATOM 1731 C C . ASN A 1 213 ? 4.025 4.589 11.401 1.00 90.06 213 ASN A C 1
ATOM 1733 O O . ASN A 1 213 ? 4.477 4.945 10.320 1.00 90.06 213 ASN A O 1
ATOM 1737 N N . LEU A 1 214 ? 2.733 4.722 11.704 1.00 90.88 214 LEU A N 1
ATOM 1738 C CA . LEU A 1 214 ? 1.740 5.211 10.752 1.00 90.88 214 LEU A CA 1
ATOM 1739 C C . LEU A 1 214 ? 2.026 6.649 10.282 1.00 90.88 214 LEU A C 1
ATOM 1741 O O . LEU A 1 214 ? 1.885 6.946 9.096 1.00 90.88 214 LEU A O 1
ATOM 1745 N N . ILE A 1 215 ? 2.451 7.548 11.181 1.00 90.25 215 ILE A N 1
ATOM 1746 C CA . ILE A 1 215 ? 2.871 8.917 10.823 1.00 90.25 215 ILE A CA 1
ATOM 1747 C C . ILE A 1 215 ? 4.050 8.873 9.854 1.00 90.25 215 ILE A C 1
ATOM 1749 O O . ILE A 1 215 ? 4.052 9.597 8.855 1.00 90.25 215 ILE A O 1
ATOM 1753 N N . LYS A 1 216 ? 5.051 8.041 10.153 1.00 91.81 216 LYS A N 1
ATOM 1754 C CA . LYS A 1 216 ? 6.221 7.863 9.296 1.00 91.81 216 LYS A CA 1
ATOM 1755 C C . LYS A 1 216 ? 5.816 7.358 7.915 1.00 91.81 216 LYS A C 1
ATOM 1757 O O . LYS A 1 216 ? 6.094 8.022 6.919 1.00 91.81 216 LYS A O 1
ATOM 1762 N N . ASP A 1 217 ? 5.082 6.259 7.882 1.00 93.81 217 ASP A N 1
ATOM 1763 C CA . ASP A 1 217 ? 4.655 5.580 6.669 1.00 93.81 217 ASP A CA 1
ATOM 1764 C C . ASP A 1 217 ? 3.785 6.476 5.775 1.00 93.81 217 ASP A C 1
ATOM 1766 O O . ASP A 1 217 ? 4.006 6.561 4.567 1.00 93.81 217 ASP A O 1
ATOM 1770 N N . LEU A 1 218 ? 2.832 7.221 6.349 1.00 92.31 218 LEU A N 1
ATOM 1771 C CA . LEU A 1 218 ? 2.032 8.190 5.592 1.00 92.31 218 LEU A CA 1
ATOM 1772 C C . LEU A 1 218 ? 2.865 9.358 5.065 1.00 92.31 218 LEU A C 1
ATOM 1774 O O . LEU A 1 218 ? 2.577 9.865 3.981 1.00 92.31 218 LEU A O 1
ATOM 1778 N N . GLY A 1 219 ? 3.885 9.788 5.807 1.00 90.00 219 GLY A N 1
ATOM 1779 C CA . GLY A 1 219 ? 4.828 10.800 5.343 1.00 90.00 219 GLY A CA 1
ATOM 1780 C C . GLY A 1 219 ? 5.679 10.318 4.161 1.00 90.00 219 GLY A C 1
ATOM 1781 O O . GLY A 1 219 ? 5.910 11.078 3.215 1.00 90.00 219 GLY A O 1
ATOM 1782 N N . ASP A 1 220 ? 6.070 9.045 4.165 1.00 92.12 220 ASP A N 1
ATOM 1783 C CA . ASP A 1 220 ? 6.814 8.413 3.074 1.00 92.12 220 ASP A CA 1
ATOM 1784 C C . ASP A 1 220 ? 5.918 8.195 1.842 1.00 92.12 220 ASP A C 1
ATOM 1786 O O . ASP A 1 220 ? 6.308 8.537 0.721 1.00 92.12 220 ASP A O 1
ATOM 1790 N N . ILE A 1 221 ? 4.668 7.746 2.027 1.00 92.62 221 ILE A N 1
ATOM 1791 C CA . ILE A 1 221 ? 3.653 7.701 0.957 1.00 92.62 221 ILE A CA 1
ATOM 1792 C C . ILE A 1 221 ? 3.463 9.101 0.360 1.00 92.62 221 ILE A C 1
ATOM 1794 O O . ILE A 1 221 ? 3.588 9.286 -0.850 1.00 92.62 221 ILE A O 1
ATOM 1798 N N . ALA A 1 222 ? 3.219 10.108 1.200 1.00 86.62 222 ALA A N 1
ATOM 1799 C CA . ALA A 1 222 ? 3.048 11.499 0.786 1.00 86.62 222 ALA A CA 1
ATOM 1800 C C . ALA A 1 222 ? 4.231 12.025 -0.046 1.00 86.62 222 ALA A C 1
ATOM 1802 O O . ALA A 1 222 ? 4.036 12.801 -0.986 1.00 86.62 222 ALA A O 1
ATOM 1803 N N . SER A 1 223 ? 5.451 11.598 0.277 1.00 84.00 223 SER A N 1
ATOM 1804 C CA . SER A 1 223 ? 6.671 12.017 -0.418 1.00 84.00 223 SER A CA 1
ATOM 1805 C C . SER A 1 223 ? 6.918 11.263 -1.731 1.00 84.00 223 SER A C 1
ATOM 1807 O O . SER A 1 223 ? 7.627 11.772 -2.604 1.00 84.00 223 SER A O 1
ATOM 1809 N N . THR A 1 224 ? 6.343 10.068 -1.894 1.00 84.19 224 THR A N 1
ATOM 1810 C CA . THR A 1 224 ? 6.583 9.174 -3.041 1.00 84.19 224 THR A CA 1
ATOM 1811 C C . THR A 1 224 ? 5.457 9.183 -4.077 1.00 84.19 224 THR A C 1
ATOM 1813 O O . THR A 1 224 ? 5.720 8.967 -5.261 1.00 84.19 224 THR A O 1
ATOM 1816 N N . THR A 1 225 ? 4.217 9.512 -3.699 1.00 78.81 225 THR A N 1
ATOM 1817 C CA . THR A 1 225 ? 3.070 9.594 -4.622 1.00 78.81 225 THR A CA 1
ATOM 1818 C C . THR A 1 225 ? 3.045 10.911 -5.409 1.00 78.81 225 THR A C 1
ATOM 1820 O O . THR A 1 225 ? 2.093 11.675 -5.302 1.00 78.81 225 THR A O 1
ATOM 1823 N N . THR A 1 226 ? 4.089 11.227 -6.180 1.00 69.44 226 THR A N 1
ATOM 1824 C CA . THR A 1 226 ? 4.237 12.545 -6.837 1.00 69.44 226 THR A CA 1
ATOM 1825 C C . THR A 1 226 ? 3.623 12.647 -8.235 1.00 69.44 226 THR A C 1
ATOM 1827 O O . THR A 1 226 ? 3.454 13.754 -8.737 1.00 69.44 226 THR A O 1
ATOM 1830 N N . TYR A 1 227 ? 3.290 11.529 -8.888 1.00 69.69 227 TYR A N 1
ATOM 1831 C CA . TYR A 1 227 ? 2.818 11.541 -10.282 1.00 69.69 227 TYR A CA 1
ATOM 1832 C C . TYR A 1 227 ? 1.288 11.581 -10.433 1.00 69.69 227 TYR A C 1
ATOM 1834 O O . TYR A 1 227 ? 0.799 11.940 -11.501 1.00 69.69 227 TYR A O 1
ATOM 1842 N N . PHE A 1 228 ? 0.525 11.271 -9.378 1.00 76.62 228 PHE A N 1
ATOM 1843 C CA . PHE A 1 228 ? -0.935 11.419 -9.354 1.00 76.62 228 PHE A CA 1
ATOM 1844 C C . PHE A 1 228 ? -1.353 12.500 -8.363 1.00 76.62 228 PHE A C 1
ATOM 1846 O O . PHE A 1 228 ? -1.432 12.261 -7.160 1.00 76.62 228 PHE A O 1
ATOM 1853 N N . VAL A 1 229 ? -1.667 13.687 -8.890 1.00 75.50 229 VAL A N 1
ATOM 1854 C CA . VAL A 1 229 ? -1.971 14.893 -8.100 1.00 75.50 229 VAL A CA 1
ATOM 1855 C C . VAL A 1 229 ? -3.093 14.663 -7.084 1.00 75.50 229 VAL A C 1
ATOM 1857 O O . VAL A 1 229 ? -2.993 15.112 -5.947 1.00 75.50 229 VAL A O 1
ATOM 1860 N N . THR A 1 230 ? -4.152 13.941 -7.454 1.00 79.94 230 THR A N 1
ATOM 1861 C CA . THR A 1 230 ? -5.286 13.680 -6.552 1.00 79.94 230 THR A CA 1
ATOM 1862 C C . THR A 1 230 ? -4.892 12.789 -5.375 1.00 79.94 230 THR A C 1
ATOM 1864 O O . THR A 1 230 ? -5.206 13.120 -4.233 1.00 79.94 230 THR A O 1
ATOM 1867 N N . THR A 1 231 ? -4.150 11.710 -5.633 1.00 84.31 231 THR A N 1
ATOM 1868 C CA . THR A 1 231 ? -3.591 10.836 -4.593 1.00 84.31 231 THR A CA 1
ATOM 1869 C C . THR A 1 231 ? -2.628 11.602 -3.701 1.00 84.31 231 THR A C 1
ATOM 1871 O O . THR A 1 231 ? -2.765 11.569 -2.486 1.00 84.31 231 THR A O 1
ATOM 1874 N N . MET A 1 232 ? -1.712 12.361 -4.302 1.00 84.31 232 MET A N 1
ATOM 1875 C CA . MET A 1 232 ? -0.741 13.200 -3.607 1.00 84.31 232 MET A CA 1
ATOM 1876 C C . MET A 1 232 ? -1.413 14.150 -2.607 1.00 84.31 232 MET A C 1
ATOM 1878 O O . MET A 1 232 ? -1.086 14.148 -1.423 1.00 84.31 232 MET A O 1
ATOM 1882 N N . ILE A 1 233 ? -2.404 14.918 -3.073 1.00 82.69 233 ILE A N 1
ATOM 1883 C CA . ILE A 1 233 ? -3.189 15.842 -2.248 1.00 82.69 233 ILE A CA 1
ATOM 1884 C C . ILE A 1 233 ? -3.827 15.116 -1.063 1.00 82.69 233 ILE A C 1
ATOM 1886 O O . ILE A 1 233 ? -3.826 15.634 0.057 1.00 82.69 233 ILE A O 1
ATOM 1890 N N . GLN A 1 234 ? -4.418 13.949 -1.314 1.00 86.31 234 GLN A N 1
ATOM 1891 C CA . GLN A 1 234 ? -5.117 13.198 -0.285 1.00 86.31 234 GLN A CA 1
ATOM 1892 C C . GLN A 1 234 ? -4.141 12.643 0.757 1.00 86.31 234 GLN A C 1
ATOM 1894 O O . GLN A 1 234 ? -4.368 12.845 1.948 1.00 86.31 234 GLN A O 1
ATOM 1899 N N . SER A 1 235 ? -3.019 12.064 0.325 1.00 90.00 235 SER A N 1
ATOM 1900 C CA . SER A 1 235 ? -1.937 11.615 1.207 1.00 90.00 235 SER A CA 1
ATOM 1901 C C . SER A 1 235 ? -1.411 12.759 2.075 1.00 90.00 235 SER A C 1
ATOM 1903 O O . SER A 1 235 ? -1.269 12.599 3.285 1.00 90.00 235 SER A O 1
ATOM 1905 N N . TRP A 1 236 ? -1.187 13.945 1.496 1.00 87.75 236 TRP A N 1
ATOM 1906 C CA . TRP A 1 236 ? -0.707 15.121 2.234 1.00 87.75 236 TRP A CA 1
ATOM 1907 C C . TRP A 1 236 ? -1.711 15.611 3.270 1.00 87.75 236 TRP A C 1
ATOM 1909 O O . TRP A 1 236 ? -1.332 15.921 4.399 1.00 87.75 236 TRP A O 1
ATOM 1919 N N . LYS A 1 237 ? -2.997 15.673 2.903 1.00 87.00 237 LYS A N 1
ATOM 1920 C CA . LYS A 1 237 ? -4.083 16.035 3.822 1.00 87.00 237 LYS A CA 1
ATOM 1921 C C . LYS A 1 237 ? -4.161 15.063 4.994 1.00 87.00 237 LYS A C 1
ATOM 1923 O O . LYS A 1 237 ? -4.213 15.509 6.139 1.00 87.00 237 LYS A O 1
ATOM 1928 N N . THR A 1 238 ? -4.156 13.761 4.715 1.00 89.38 238 THR A N 1
ATOM 1929 C CA . THR A 1 238 ? -4.236 12.724 5.748 1.00 89.38 238 THR A CA 1
ATOM 1930 C C . THR A 1 238 ? -3.007 12.756 6.656 1.00 89.38 238 THR A C 1
ATOM 1932 O O . THR A 1 238 ? -3.168 12.798 7.873 1.00 89.38 238 THR A O 1
ATOM 1935 N N . PHE A 1 239 ? -1.796 12.855 6.096 1.00 89.19 239 PHE A N 1
ATOM 1936 C CA . PHE A 1 239 ? -0.560 13.018 6.868 1.00 89.19 239 PHE A CA 1
ATOM 1937 C C . PHE A 1 239 ? -0.595 14.269 7.761 1.00 89.19 239 PHE A C 1
ATOM 1939 O O . PHE A 1 239 ? -0.325 14.190 8.957 1.00 89.19 239 PHE A O 1
ATOM 1946 N N . GLY A 1 240 ? -0.985 15.424 7.210 1.00 85.44 240 GLY A N 1
ATOM 1947 C CA . GLY A 1 240 ? -1.053 16.679 7.959 1.00 85.44 240 GLY A CA 1
ATOM 1948 C C . GLY A 1 240 ? -2.056 16.647 9.113 1.00 85.44 240 GLY A C 1
ATOM 1949 O O . GLY A 1 240 ? -1.739 17.131 10.200 1.00 85.44 240 GLY A O 1
ATOM 1950 N N . LYS A 1 241 ? -3.238 16.048 8.905 1.00 84.75 241 LYS A N 1
ATOM 1951 C CA . LYS A 1 241 ? -4.225 15.836 9.976 1.00 84.75 241 LYS A CA 1
ATOM 1952 C C . LYS A 1 241 ? -3.650 14.944 11.075 1.00 84.75 241 LYS A C 1
ATOM 1954 O O . LYS A 1 241 ? -3.681 15.337 12.237 1.00 84.75 241 LYS A O 1
ATOM 1959 N N . LEU A 1 242 ? -3.072 13.802 10.703 1.00 85.12 242 LEU A N 1
ATOM 1960 C CA . LEU A 1 242 ? -2.529 12.848 11.668 1.00 85.12 242 LEU A CA 1
ATOM 1961 C C . LEU A 1 242 ? -1.415 13.471 12.520 1.00 85.12 242 LEU A C 1
ATOM 1963 O O . LEU A 1 242 ? -1.387 13.306 13.738 1.00 85.12 242 LEU A O 1
ATOM 1967 N N . VAL A 1 243 ? -0.531 14.249 11.889 1.00 85.94 243 VAL A N 1
ATOM 1968 C CA . VAL A 1 243 ? 0.514 15.012 12.580 1.00 85.94 243 VAL A CA 1
ATOM 1969 C C . VAL A 1 243 ? -0.075 16.042 13.544 1.00 85.94 243 VAL A C 1
ATOM 1971 O O . VAL A 1 243 ? 0.422 16.208 14.658 1.00 85.94 243 VAL A O 1
ATOM 1974 N N . TRP A 1 244 ? -1.125 16.750 13.129 1.00 83.44 244 TRP A N 1
ATOM 1975 C CA . TRP A 1 244 ? -1.787 17.747 13.966 1.00 83.44 244 TRP A CA 1
ATOM 1976 C C . TRP A 1 244 ? -2.417 17.115 15.215 1.00 83.44 244 TRP A C 1
ATOM 1978 O O . TRP A 1 244 ? -2.167 17.570 16.336 1.00 83.44 244 TRP A O 1
ATOM 1988 N N . GLU A 1 245 ? -3.177 16.037 15.028 1.00 82.12 245 GLU A N 1
ATOM 1989 C CA . GLU A 1 245 ? -3.845 15.294 16.103 1.00 82.12 245 GLU A CA 1
ATOM 1990 C C . GLU A 1 245 ? -2.836 14.631 17.051 1.00 82.12 245 GLU A C 1
ATOM 1992 O O . GLU A 1 245 ? -3.052 14.588 18.260 1.00 82.12 245 GLU A O 1
ATOM 1997 N N . SER A 1 246 ? -1.673 14.232 16.531 1.00 81.25 246 SER A N 1
ATOM 1998 C CA . SER A 1 246 ? -0.599 13.576 17.291 1.00 81.25 246 SER A CA 1
ATOM 1999 C C . SER A 1 246 ? 0.486 14.541 17.782 1.00 81.25 246 SER A C 1
ATOM 2001 O O . SER A 1 246 ? 1.586 14.121 18.147 1.00 81.25 246 SER A O 1
ATOM 2003 N N . SER A 1 247 ? 0.217 15.851 17.791 1.00 79.56 247 SER A N 1
ATOM 2004 C CA . SER A 1 247 ? 1.244 16.875 18.032 1.00 79.56 247 SER A CA 1
ATOM 2005 C C . SER A 1 247 ? 1.949 16.766 19.389 1.00 79.56 247 SER A C 1
ATOM 2007 O O . SER A 1 247 ? 3.113 17.150 19.487 1.00 79.56 247 SER A O 1
ATOM 2009 N N . ALA A 1 248 ? 1.288 16.232 20.421 1.00 81.00 248 ALA A N 1
ATOM 2010 C CA . ALA A 1 248 ? 1.916 15.962 21.716 1.00 81.00 248 ALA A CA 1
ATOM 2011 C C . ALA A 1 248 ? 3.020 14.895 21.592 1.00 81.00 248 ALA A C 1
ATOM 2013 O O . ALA A 1 248 ? 4.170 15.158 21.930 1.00 81.00 248 ALA A O 1
ATOM 2014 N N . ILE A 1 249 ? 2.702 13.750 20.979 1.00 79.56 249 ILE A N 1
ATOM 2015 C CA . ILE A 1 249 ? 3.641 12.635 20.764 1.00 79.56 249 ILE A CA 1
ATOM 2016 C C . ILE A 1 249 ? 4.837 13.081 19.914 1.00 79.56 249 ILE A C 1
ATOM 2018 O O . ILE A 1 249 ? 5.977 12.729 20.201 1.00 79.56 249 ILE A O 1
ATOM 2022 N N . ILE A 1 250 ? 4.588 13.891 18.883 1.00 81.06 250 ILE A N 1
ATOM 2023 C CA . ILE A 1 250 ? 5.636 14.393 17.985 1.00 81.06 250 ILE A CA 1
ATOM 2024 C C . ILE A 1 250 ? 6.556 15.391 18.697 1.00 81.06 250 ILE A C 1
ATOM 2026 O O . ILE A 1 250 ? 7.742 15.461 18.392 1.00 81.06 250 ILE A O 1
ATOM 2030 N N . LYS A 1 251 ? 6.041 16.200 19.630 1.00 78.94 251 LYS A N 1
ATOM 2031 C CA . LYS A 1 251 ? 6.877 17.150 20.379 1.00 78.94 251 LYS A CA 1
ATOM 2032 C C . LYS A 1 251 ? 7.859 16.434 21.298 1.00 78.94 251 LYS A C 1
ATOM 2034 O O . LYS A 1 251 ? 9.015 16.862 21.368 1.00 78.94 251 LYS A O 1
ATOM 2039 N N . ASP A 1 252 ? 7.400 15.356 21.922 1.00 82.62 252 ASP A N 1
ATOM 2040 C CA . ASP A 1 252 ? 8.150 14.602 22.925 1.00 82.62 252 ASP A CA 1
ATOM 2041 C C . ASP A 1 252 ? 9.147 13.606 22.302 1.00 82.62 252 ASP A C 1
ATOM 2043 O O . ASP A 1 252 ? 10.098 13.191 22.962 1.00 82.62 252 ASP A O 1
ATOM 2047 N N . ASP A 1 253 ? 8.994 13.277 21.014 1.00 84.50 253 ASP A N 1
ATOM 2048 C CA . ASP A 1 253 ? 9.878 12.376 20.270 1.00 84.50 253 ASP A CA 1
ATOM 2049 C C . ASP A 1 253 ? 10.710 13.123 19.210 1.00 84.50 253 ASP A C 1
ATOM 2051 O O . ASP A 1 253 ? 10.224 13.535 18.153 1.00 84.50 253 ASP A O 1
ATOM 2055 N N . GLY A 1 254 ? 12.005 13.298 19.490 1.00 83.25 254 GLY A N 1
ATOM 2056 C CA . GLY A 1 254 ? 12.919 14.029 18.611 1.00 83.25 254 GLY A CA 1
ATOM 2057 C C . GLY A 1 254 ? 13.139 13.386 17.236 1.00 83.25 254 GLY A C 1
ATOM 2058 O O . GLY A 1 254 ? 13.354 14.121 16.268 1.00 83.25 254 GLY A O 1
ATOM 2059 N N . GLU A 1 255 ? 13.065 12.057 17.135 1.00 87.75 255 GLU A N 1
ATOM 2060 C CA . GLU A 1 255 ? 13.253 11.322 15.880 1.00 87.75 255 GLU A CA 1
ATOM 2061 C C . GLU A 1 255 ? 12.044 11.527 14.967 1.00 87.75 255 GLU A C 1
ATOM 2063 O O . GLU A 1 255 ? 12.185 11.988 13.830 1.00 87.75 255 GLU A O 1
ATOM 2068 N N . ILE A 1 256 ? 10.842 11.297 15.501 1.00 85.12 256 ILE A N 1
ATOM 2069 C CA . ILE A 1 256 ? 9.587 11.492 14.768 1.00 85.12 256 ILE A CA 1
ATOM 2070 C C . ILE A 1 256 ? 9.428 12.952 14.356 1.00 85.12 256 ILE A C 1
ATOM 2072 O O . ILE A 1 256 ? 9.043 13.242 13.222 1.00 85.12 256 ILE A O 1
ATOM 2076 N N . ARG A 1 257 ? 9.798 13.897 15.225 1.00 84.25 257 ARG A N 1
ATOM 2077 C CA . ARG A 1 257 ? 9.815 15.322 14.883 1.00 84.25 257 ARG A CA 1
ATOM 2078 C C . ARG A 1 257 ? 10.726 15.630 13.696 1.00 84.25 257 ARG A C 1
ATOM 2080 O O . ARG A 1 257 ? 10.340 16.396 12.807 1.00 84.25 257 ARG A O 1
ATOM 2087 N N . GLY A 1 258 ? 11.931 15.062 13.685 1.00 82.31 258 GLY A N 1
ATOM 2088 C CA . GLY A 1 258 ? 12.882 15.210 12.584 1.00 82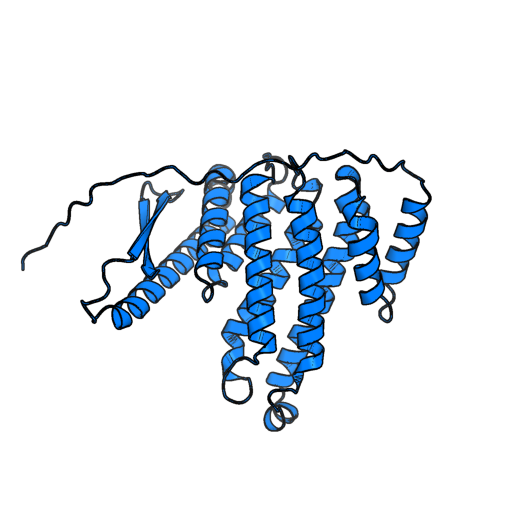.31 258 GLY A CA 1
ATOM 2089 C C . GLY A 1 258 ? 12.321 14.658 11.275 1.00 82.31 258 GLY A C 1
ATOM 2090 O O . GLY A 1 258 ? 12.367 15.337 10.247 1.00 82.31 258 GLY A O 1
ATOM 2091 N N . LEU A 1 259 ? 11.707 13.477 11.339 1.00 86.06 259 LEU A N 1
ATOM 2092 C CA . LEU A 1 259 ? 11.090 12.811 10.198 1.00 86.06 259 LEU A CA 1
ATOM 2093 C C . LEU A 1 259 ? 9.908 13.604 9.629 1.00 86.06 259 LEU A C 1
ATOM 2095 O O . LEU A 1 259 ? 9.876 13.888 8.433 1.00 86.06 259 LEU A O 1
ATOM 2099 N N . VAL A 1 260 ? 8.985 14.055 10.481 1.00 84.50 260 VAL A N 1
ATOM 2100 C CA . VAL A 1 260 ? 7.849 14.903 10.084 1.00 84.50 260 VAL A CA 1
ATOM 2101 C C . VAL A 1 260 ? 8.335 16.188 9.413 1.00 84.50 260 VAL A C 1
ATOM 2103 O O . VAL A 1 260 ? 7.815 16.583 8.371 1.00 84.50 260 VAL A O 1
ATOM 2106 N N . THR A 1 261 ? 9.376 16.815 9.966 1.00 83.44 261 THR A N 1
ATOM 2107 C CA . THR A 1 261 ? 9.983 18.022 9.384 1.00 83.44 261 THR A CA 1
ATOM 2108 C C . THR A 1 261 ? 10.583 17.741 8.004 1.00 83.44 261 THR A C 1
ATOM 2110 O O . THR A 1 261 ? 10.406 18.538 7.083 1.00 83.44 261 THR A O 1
ATOM 2113 N N . SER A 1 262 ? 11.281 16.614 7.843 1.00 85.12 262 SER A N 1
ATOM 2114 C CA . SER A 1 262 ? 11.838 16.180 6.556 1.00 85.12 262 SER A CA 1
ATOM 2115 C C . SER A 1 262 ? 10.737 15.944 5.519 1.00 85.12 262 SER A C 1
ATOM 2117 O O . SER A 1 262 ? 10.803 16.474 4.410 1.00 85.12 262 SER A O 1
ATOM 2119 N N . ASN A 1 263 ? 9.663 15.252 5.904 1.00 84.00 263 ASN A N 1
ATOM 2120 C CA . ASN A 1 263 ? 8.536 14.976 5.018 1.00 84.00 263 ASN A CA 1
ATOM 2121 C C . ASN A 1 263 ? 7.811 16.259 4.590 1.00 84.00 263 ASN A C 1
ATOM 2123 O O . ASN A 1 263 ? 7.537 16.430 3.404 1.00 84.00 263 ASN A O 1
ATOM 2127 N N . PHE A 1 264 ? 7.605 17.235 5.483 1.00 82.25 264 PHE A N 1
ATOM 2128 C CA . PHE A 1 264 ? 7.072 18.542 5.072 1.00 82.25 264 PHE A CA 1
ATOM 2129 C C . PHE A 1 264 ? 7.999 19.306 4.120 1.00 82.25 264 PHE A C 1
ATOM 2131 O O . PHE A 1 264 ? 7.508 19.977 3.207 1.00 82.25 264 PHE A O 1
ATOM 2138 N N . LYS A 1 265 ? 9.325 19.203 4.285 1.00 82.06 265 LYS A N 1
ATOM 2139 C CA . LYS A 1 265 ? 10.281 19.785 3.328 1.00 82.06 265 LYS A CA 1
ATOM 2140 C C . LYS A 1 265 ? 10.152 19.128 1.956 1.00 82.06 265 LYS A C 1
ATOM 2142 O O . LYS A 1 265 ? 10.011 19.849 0.975 1.00 82.06 265 LYS A O 1
ATOM 2147 N N . ASN A 1 266 ? 10.107 17.797 1.894 1.00 81.81 266 ASN A N 1
ATOM 2148 C CA . ASN A 1 266 ? 9.920 17.055 0.645 1.00 81.81 266 ASN A CA 1
ATOM 2149 C C . ASN A 1 266 ? 8.601 17.421 -0.044 1.00 81.81 266 ASN A C 1
ATOM 2151 O O . ASN A 1 266 ? 8.590 17.717 -1.236 1.00 81.81 266 ASN A O 1
ATOM 2155 N N . ILE A 1 267 ? 7.503 17.478 0.713 1.00 80.25 267 ILE A N 1
ATOM 2156 C CA . ILE A 1 267 ? 6.196 17.927 0.216 1.00 80.25 267 ILE A CA 1
ATOM 2157 C C . ILE A 1 267 ? 6.301 19.346 -0.359 1.00 80.25 267 ILE A C 1
ATOM 2159 O O . ILE A 1 267 ? 5.849 19.592 -1.473 1.00 80.25 267 ILE A O 1
ATOM 2163 N N . THR A 1 268 ? 6.961 20.266 0.349 1.00 79.25 268 THR A N 1
ATOM 2164 C CA . THR A 1 268 ? 7.176 21.646 -0.121 1.00 79.25 268 THR A CA 1
ATOM 2165 C C . THR A 1 268 ? 7.979 21.684 -1.423 1.00 79.25 268 THR A C 1
ATOM 2167 O O . THR A 1 268 ? 7.590 22.376 -2.362 1.00 79.25 268 THR A O 1
ATOM 2170 N N . SER A 1 269 ? 9.059 20.909 -1.521 1.00 81.31 269 SER A N 1
ATOM 2171 C CA . SER A 1 269 ? 9.849 20.783 -2.749 1.00 81.31 269 SER A CA 1
ATOM 2172 C C . SER A 1 269 ? 9.031 20.211 -3.907 1.00 81.31 269 SER A C 1
ATOM 2174 O O . SER A 1 269 ? 9.106 20.738 -5.015 1.00 81.31 269 SER A O 1
ATOM 2176 N N . ASN A 1 270 ? 8.200 19.195 -3.655 1.00 77.00 270 ASN A N 1
ATOM 2177 C CA . ASN A 1 270 ? 7.301 18.625 -4.659 1.00 77.00 270 ASN A CA 1
ATOM 2178 C C . ASN A 1 270 ? 6.293 19.669 -5.165 1.00 77.00 270 ASN A C 1
ATOM 2180 O O . ASN A 1 270 ? 6.050 19.754 -6.364 1.00 77.00 270 ASN A O 1
ATOM 2184 N N . ILE A 1 271 ? 5.743 20.503 -4.279 1.00 74.56 271 ILE A N 1
ATOM 2185 C CA . ILE A 1 271 ? 4.819 21.590 -4.648 1.00 74.56 271 ILE A CA 1
ATOM 2186 C C . ILE A 1 271 ? 5.505 22.618 -5.538 1.00 74.56 271 ILE A C 1
ATOM 2188 O O . ILE A 1 271 ? 4.942 23.005 -6.560 1.00 74.56 271 ILE A O 1
ATOM 2192 N N . ILE A 1 272 ? 6.706 23.060 -5.155 1.00 77.62 272 ILE A N 1
ATOM 2193 C CA . ILE A 1 272 ? 7.484 24.027 -5.936 1.00 77.62 272 ILE A CA 1
ATOM 2194 C C . ILE A 1 272 ? 7.767 23.454 -7.323 1.00 77.62 272 ILE A C 1
ATOM 2196 O O . ILE A 1 272 ? 7.474 24.111 -8.318 1.00 77.62 272 ILE A O 1
ATOM 2200 N N . TRP A 1 273 ? 8.236 22.205 -7.391 1.00 79.00 273 TRP A N 1
ATOM 2201 C CA . TRP A 1 273 ? 8.498 21.529 -8.658 1.00 79.00 273 TRP A CA 1
ATOM 2202 C C . TRP A 1 273 ? 7.240 21.460 -9.532 1.00 79.00 273 TRP A C 1
ATOM 2204 O O . TRP A 1 273 ? 7.287 21.803 -10.712 1.00 79.00 273 TRP A O 1
ATOM 2214 N N . ILE A 1 274 ? 6.094 21.080 -8.961 1.00 73.25 274 ILE A N 1
ATOM 2215 C CA . ILE A 1 274 ? 4.815 21.046 -9.680 1.00 73.25 274 ILE A CA 1
ATOM 2216 C C . ILE A 1 274 ? 4.444 22.441 -10.201 1.00 73.25 274 ILE A C 1
ATOM 2218 O O . ILE A 1 274 ? 4.072 22.577 -11.364 1.00 73.25 274 ILE A O 1
ATOM 2222 N N . TYR A 1 275 ? 4.558 23.476 -9.367 1.00 68.81 275 TYR A N 1
ATOM 2223 C CA . TYR A 1 275 ? 4.240 24.850 -9.748 1.00 68.81 275 TYR A CA 1
ATOM 2224 C C . TYR A 1 275 ? 5.125 25.336 -10.902 1.00 68.81 275 TYR A C 1
ATOM 2226 O O . TYR A 1 275 ? 4.608 25.819 -11.908 1.00 68.81 275 TYR A O 1
ATOM 2234 N N . GLU A 1 276 ? 6.441 25.146 -10.806 1.00 72.38 276 GLU A N 1
ATOM 2235 C CA . GLU A 1 276 ? 7.395 25.532 -11.850 1.00 72.38 276 GLU A CA 1
ATOM 2236 C C . GLU A 1 276 ? 7.080 24.827 -13.177 1.00 72.38 276 GLU A C 1
ATOM 2238 O O . GLU A 1 276 ? 6.955 25.478 -14.217 1.00 72.38 276 GLU A O 1
ATOM 2243 N N . ASN A 1 277 ? 6.826 23.517 -13.144 1.00 67.94 277 ASN A N 1
ATOM 2244 C CA . ASN A 1 277 ? 6.520 22.743 -14.347 1.00 67.94 277 ASN A CA 1
ATOM 2245 C C . ASN A 1 277 ? 5.121 23.041 -14.922 1.00 67.94 277 ASN A C 1
ATOM 2247 O O . ASN A 1 277 ? 4.934 22.950 -16.135 1.00 67.94 277 ASN A O 1
ATOM 2251 N N . MET A 1 278 ? 4.152 23.468 -14.103 1.00 63.28 278 MET A N 1
ATOM 2252 C CA . MET A 1 278 ? 2.853 23.954 -14.589 1.00 63.28 278 MET A CA 1
ATOM 2253 C C . MET A 1 278 ? 2.933 25.365 -15.187 1.00 63.28 278 MET A C 1
ATOM 2255 O O . MET A 1 278 ? 2.246 25.657 -16.167 1.00 63.28 278 MET A O 1
ATOM 2259 N N . THR A 1 279 ? 3.785 26.251 -14.658 1.00 48.47 279 THR A N 1
ATOM 2260 C CA . THR A 1 279 ? 3.927 27.618 -15.197 1.00 48.47 279 THR A CA 1
ATOM 2261 C C . THR A 1 279 ? 4.483 27.662 -16.622 1.00 48.47 279 THR A C 1
ATOM 2263 O O . THR A 1 279 ? 4.164 28.590 -17.362 1.00 48.47 279 THR A O 1
ATOM 2266 N N . HIS A 1 280 ? 5.213 26.632 -17.059 1.00 42.59 280 HIS A N 1
ATOM 2267 C CA . HIS A 1 280 ? 5.626 26.482 -18.459 1.00 42.59 280 HIS A CA 1
ATOM 2268 C C . HIS A 1 280 ? 4.466 26.151 -19.419 1.00 42.59 280 HIS A C 1
ATOM 2270 O O . HIS A 1 280 ? 4.575 26.425 -20.611 1.00 42.59 280 HIS A O 1
ATOM 2276 N N . ILE A 1 281 ? 3.348 25.617 -18.914 1.00 41.53 281 ILE A N 1
ATOM 2277 C CA . ILE A 1 281 ? 2.144 25.283 -19.697 1.00 41.53 281 ILE A CA 1
ATOM 2278 C C . ILE A 1 281 ? 1.167 26.477 -19.746 1.00 41.53 281 ILE A C 1
ATOM 2280 O O . ILE A 1 281 ? 0.423 26.641 -20.710 1.00 41.53 281 ILE A O 1
ATOM 2284 N N . LEU A 1 282 ? 1.201 27.364 -18.744 1.00 35.09 282 LEU A N 1
ATOM 2285 C CA . LEU A 1 282 ? 0.250 28.473 -18.564 1.00 35.09 282 LEU A CA 1
ATOM 2286 C C . LEU A 1 282 ? 0.580 29.763 -19.347 1.00 35.09 282 LEU A C 1
ATOM 2288 O O . LEU A 1 282 ? -0.133 30.758 -19.214 1.00 35.09 282 LEU A O 1
ATOM 2292 N N . ILE A 1 283 ? 1.596 29.769 -20.219 1.00 38.03 283 ILE A N 1
ATOM 2293 C CA . ILE A 1 283 ? 1.896 30.902 -21.124 1.00 38.03 283 ILE A CA 1
ATOM 2294 C C . ILE A 1 283 ? 1.032 30.824 -22.404 1.00 38.03 283 ILE A C 1
ATOM 2296 O O . ILE A 1 283 ? 1.506 31.019 -23.521 1.00 38.03 283 ILE A O 1
ATOM 2300 N N . CYS A 1 284 ? -0.265 30.539 -22.257 1.00 33.06 284 CYS A N 1
ATOM 2301 C CA . CYS A 1 284 ? -1.260 30.741 -23.310 1.00 33.06 284 CYS A CA 1
ATOM 2302 C C . CYS A 1 284 ? -2.508 31.401 -22.687 1.00 33.06 284 CYS A C 1
ATOM 2304 O O . CYS A 1 284 ? -3.275 30.724 -22.003 1.00 33.06 284 CYS A O 1
ATOM 2306 N N . PRO A 1 285 ? -2.724 32.721 -22.863 1.00 36.69 285 PRO A N 1
ATOM 2307 C CA . PRO A 1 285 ? -3.709 33.491 -22.087 1.00 36.69 285 PRO A CA 1
ATOM 2308 C C . PRO A 1 285 ? -5.192 33.183 -22.359 1.00 36.69 285 PRO A C 1
ATOM 2310 O O . PRO A 1 285 ? -6.048 33.898 -21.849 1.00 36.69 285 PRO A O 1
ATOM 2313 N N . GLN A 1 286 ? -5.522 32.192 -23.191 1.00 40.34 286 GLN A N 1
ATOM 2314 C CA . GLN A 1 286 ? -6.868 32.037 -23.762 1.00 40.34 286 GLN A CA 1
ATOM 2315 C C . GLN A 1 286 ? -7.760 31.008 -23.040 1.00 40.34 286 GLN A C 1
ATOM 2317 O O . GLN A 1 286 ? -8.894 30.802 -23.459 1.00 40.34 286 GLN A O 1
ATOM 2322 N N . HIS A 1 287 ? -7.289 30.381 -21.955 1.00 39.19 287 HIS A N 1
ATOM 2323 C CA . HIS A 1 287 ? -8.015 29.296 -21.268 1.00 39.19 287 HIS A CA 1
ATOM 2324 C C . HIS A 1 287 ? -8.140 29.486 -19.743 1.00 39.19 287 HIS A C 1
ATOM 2326 O O . HIS A 1 287 ? -8.190 28.514 -18.999 1.00 39.19 287 HIS A O 1
ATOM 2332 N N . LEU A 1 288 ? -8.183 30.733 -19.257 1.00 41.91 288 LEU A N 1
ATOM 2333 C CA . LEU A 1 288 ? -8.223 31.053 -17.817 1.00 41.91 288 LEU A CA 1
ATOM 2334 C C . LEU A 1 288 ? -9.576 30.857 -17.112 1.00 41.91 288 LEU A C 1
ATOM 2336 O O . LEU A 1 288 ? -9.632 30.994 -15.892 1.00 41.91 288 LEU A O 1
ATOM 2340 N N . ASP A 1 289 ? -10.631 30.478 -17.831 1.00 35.59 289 ASP A N 1
ATOM 2341 C CA . ASP A 1 289 ? -11.992 30.469 -17.279 1.00 35.59 289 ASP A CA 1
ATOM 2342 C C . ASP A 1 289 ? -12.378 29.175 -16.523 1.00 35.59 289 ASP A C 1
ATOM 2344 O O . ASP A 1 289 ? -13.426 29.142 -15.884 1.00 35.59 289 ASP A O 1
ATOM 2348 N N . ASN A 1 290 ? -11.523 28.140 -16.507 1.00 37.41 290 ASN A N 1
ATOM 2349 C CA . ASN A 1 290 ? -11.831 26.811 -15.938 1.00 37.41 290 ASN A CA 1
ATOM 2350 C C . ASN A 1 290 ? -10.933 26.373 -14.759 1.00 37.41 290 ASN A C 1
ATOM 2352 O O . ASN A 1 290 ? -10.815 25.181 -14.468 1.00 37.41 290 ASN A O 1
ATOM 2356 N N . PHE A 1 291 ? -10.285 27.307 -14.057 1.00 38.09 291 PHE A N 1
ATOM 2357 C CA . PHE A 1 291 ? -9.353 26.949 -12.984 1.00 38.09 291 PHE A CA 1
ATOM 2358 C C . PHE A 1 291 ? -10.012 26.838 -11.603 1.00 38.09 291 PHE A C 1
ATOM 2360 O O . PHE A 1 291 ? -10.510 27.820 -11.055 1.00 38.09 291 PHE A O 1
ATOM 2367 N N . VAL A 1 292 ? -9.918 25.657 -10.981 1.00 37.94 292 VAL A N 1
ATOM 2368 C CA . VAL A 1 292 ? -10.205 25.484 -9.545 1.00 37.94 292 VAL A CA 1
ATOM 2369 C C . VAL A 1 292 ? -8.906 25.664 -8.764 1.00 37.94 292 VAL A C 1
ATOM 2371 O O . VAL A 1 292 ? -7.942 24.923 -8.967 1.00 37.94 292 VAL A O 1
ATOM 2374 N N . ILE A 1 293 ? -8.879 26.657 -7.870 1.00 40.00 293 ILE A N 1
ATOM 2375 C CA . ILE A 1 293 ? -7.761 26.911 -6.956 1.00 40.00 293 ILE A CA 1
ATOM 2376 C C . ILE A 1 293 ? -8.034 26.168 -5.650 1.00 40.00 293 ILE A C 1
ATOM 2378 O O . ILE A 1 293 ? -8.898 26.563 -4.867 1.00 40.00 293 ILE A O 1
ATOM 2382 N N . TYR A 1 294 ? -7.273 25.113 -5.380 1.00 40.50 294 TYR A N 1
ATOM 2383 C CA . TYR A 1 294 ? -7.270 24.494 -4.059 1.00 40.50 294 TYR A CA 1
ATOM 2384 C C . TYR A 1 294 ? -6.266 25.220 -3.173 1.00 40.50 294 TYR A C 1
ATOM 2386 O O . TYR A 1 294 ? -5.063 25.135 -3.410 1.00 40.50 294 TYR A O 1
ATOM 2394 N N . CYS A 1 295 ? -6.771 25.915 -2.155 1.00 37.88 295 CYS A N 1
ATOM 2395 C CA . CYS A 1 295 ? -5.973 26.504 -1.088 1.00 37.88 295 CYS A CA 1
ATOM 2396 C C . CYS A 1 295 ? -5.914 25.530 0.090 1.00 37.88 295 CYS A C 1
ATOM 2398 O O . CYS A 1 295 ? -6.927 25.282 0.744 1.00 37.88 295 CYS A O 1
ATOM 2400 N N . PHE A 1 296 ? -4.735 24.992 0.388 1.00 44.72 296 PHE A N 1
ATOM 2401 C CA . PHE A 1 296 ? -4.517 24.236 1.620 1.00 44.72 296 PHE A CA 1
ATOM 2402 C C . PHE A 1 296 ? -3.820 25.130 2.626 1.00 44.72 296 PHE A C 1
ATOM 2404 O O . PHE A 1 296 ? -2.818 25.758 2.295 1.00 44.72 296 PHE A O 1
ATOM 2411 N N . PHE A 1 297 ? -4.341 25.155 3.847 1.00 40.19 297 PHE A N 1
ATOM 2412 C CA . PHE A 1 297 ? -3.685 25.772 4.988 1.00 40.19 297 PHE A CA 1
ATOM 2413 C C . PHE A 1 297 ? -3.105 24.658 5.849 1.00 40.19 297 PHE A C 1
ATOM 2415 O O . PHE A 1 297 ? -3.836 23.985 6.572 1.00 40.19 297 PHE A O 1
ATOM 2422 N N . PHE A 1 298 ? -1.793 24.461 5.781 1.00 41.06 298 PHE A N 1
ATOM 2423 C CA . PHE A 1 298 ? -1.102 23.628 6.759 1.00 41.06 298 PHE A CA 1
ATOM 2424 C C . PHE A 1 298 ? -0.615 24.534 7.882 1.00 41.06 298 PHE A C 1
ATOM 2426 O O . PHE A 1 298 ? 0.247 25.384 7.663 1.00 41.06 298 PHE A O 1
ATOM 2433 N N . LYS A 1 299 ? -1.179 24.377 9.082 1.00 39.03 299 LYS A N 1
ATOM 2434 C CA . LYS A 1 299 ? -0.611 24.983 10.287 1.00 39.03 299 LYS A CA 1
ATOM 2435 C C . LYS A 1 299 ? 0.586 24.135 10.698 1.00 39.03 299 LYS A C 1
ATOM 2437 O O . LYS A 1 299 ? 0.413 22.979 11.080 1.00 39.03 299 LYS A O 1
ATOM 2442 N N . HIS A 1 300 ? 1.790 24.687 10.584 1.00 43.53 300 HIS A N 1
ATOM 2443 C CA . HIS A 1 300 ? 2.988 23.977 11.011 1.00 43.53 300 HIS A CA 1
ATOM 2444 C C . HIS A 1 300 ? 2.901 23.715 12.535 1.00 43.53 300 HIS A C 1
ATOM 2446 O O . HIS A 1 300 ? 2.587 24.625 13.303 1.00 43.53 300 HIS A O 1
ATOM 2452 N N . PRO A 1 301 ? 3.119 22.481 13.022 1.00 40.25 301 PRO A N 1
ATOM 2453 C CA . PRO A 1 301 ? 2.888 22.144 14.433 1.00 40.25 301 PRO A CA 1
ATOM 2454 C C . PRO A 1 301 ? 3.925 22.753 15.396 1.00 40.25 301 PRO A C 1
ATOM 2456 O O . PRO A 1 301 ? 3.703 22.768 16.608 1.00 40.25 301 PRO A O 1
ATOM 2459 N N . LEU A 1 302 ? 5.048 23.257 14.868 1.00 41.16 302 LEU A N 1
ATOM 2460 C CA . LEU A 1 302 ? 6.167 23.812 15.647 1.00 41.16 302 LEU A CA 1
ATOM 2461 C C . LEU A 1 302 ? 6.376 25.318 15.453 1.00 41.16 302 LEU A C 1
ATOM 2463 O O . LEU A 1 302 ? 7.153 25.913 16.185 1.00 41.16 302 LEU A O 1
ATOM 2467 N N . ASP A 1 303 ? 5.688 25.928 14.490 1.00 40.31 303 ASP A N 1
ATOM 2468 C CA . ASP A 1 303 ? 5.768 27.363 14.221 1.00 40.31 303 ASP A CA 1
ATOM 2469 C C . ASP A 1 303 ? 4.387 27.810 13.757 1.00 40.31 303 ASP A C 1
ATOM 2471 O O . ASP A 1 303 ? 3.779 27.131 12.939 1.00 40.31 303 ASP A O 1
ATOM 2475 N N . PHE A 1 304 ? 3.862 28.933 14.243 1.00 34.81 304 PHE A N 1
ATOM 2476 C CA . PHE A 1 304 ? 2.526 29.446 13.882 1.00 34.81 304 PHE A CA 1
ATOM 2477 C C . PHE A 1 304 ? 2.412 29.925 12.412 1.00 34.81 304 PHE A C 1
ATOM 2479 O O . PHE A 1 304 ? 1.612 30.800 12.082 1.00 34.81 304 PHE A O 1
ATOM 2486 N N . SER A 1 305 ? 3.216 29.355 11.522 1.00 29.66 305 SER A N 1
ATOM 2487 C CA . SER A 1 305 ? 3.283 29.606 10.093 1.00 29.66 305 SER A CA 1
ATOM 2488 C C . SER A 1 305 ? 2.242 28.760 9.362 1.00 29.66 305 SER A C 1
ATOM 2490 O O . SER A 1 305 ? 2.152 27.544 9.556 1.00 29.66 305 SER A O 1
ATOM 2492 N N . TYR A 1 306 ? 1.466 29.410 8.497 1.00 36.03 306 TYR A N 1
ATOM 2493 C CA . TYR A 1 306 ? 0.573 28.745 7.555 1.00 36.03 306 TYR A CA 1
ATOM 2494 C C . TYR A 1 306 ? 1.324 28.526 6.242 1.00 36.03 306 TYR A C 1
ATOM 2496 O O . TYR A 1 306 ? 1.780 29.493 5.632 1.00 36.03 306 TYR A O 1
ATOM 2504 N N . ILE A 1 307 ? 1.434 27.281 5.785 1.00 39.69 307 ILE A N 1
ATOM 2505 C CA . ILE A 1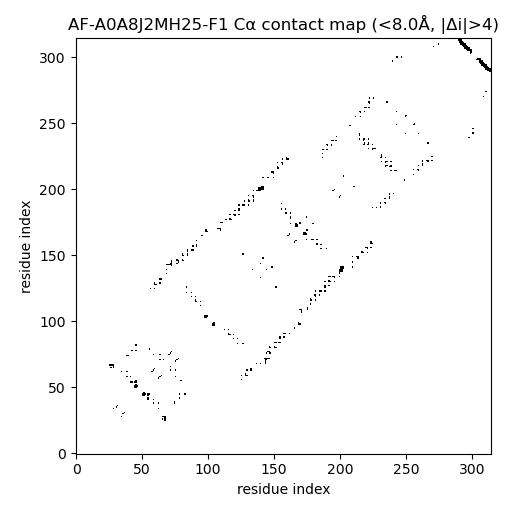 307 ? 1.817 27.010 4.396 1.00 39.69 307 ILE A CA 1
ATOM 2506 C C . ILE A 1 307 ? 0.530 27.084 3.578 1.00 39.69 307 ILE A C 1
ATOM 2508 O O . ILE A 1 307 ? -0.355 26.245 3.752 1.00 39.69 307 ILE A O 1
ATOM 2512 N N . LEU A 1 308 ? 0.425 28.118 2.737 1.00 39.50 308 LEU A N 1
ATOM 2513 C CA . LEU A 1 308 ? -0.606 28.236 1.712 1.00 39.50 308 LEU A CA 1
ATOM 2514 C C . LEU A 1 308 ? -0.129 27.475 0.478 1.00 39.50 308 LEU A C 1
ATOM 2516 O O . LEU A 1 308 ? 0.821 27.887 -0.183 1.00 39.50 308 LEU A O 1
ATOM 2520 N N . ILE A 1 309 ? -0.800 26.377 0.164 1.00 45.19 309 ILE A N 1
ATOM 2521 C CA . ILE A 1 309 ? -0.559 25.636 -1.072 1.00 45.19 309 ILE A CA 1
ATOM 2522 C C . ILE A 1 309 ? -1.685 25.999 -2.022 1.00 45.19 309 ILE A C 1
ATOM 2524 O O . ILE A 1 309 ? -2.839 25.734 -1.703 1.00 45.19 309 ILE A O 1
ATOM 2528 N N . MET A 1 310 ? -1.346 26.605 -3.157 1.00 38.91 310 MET A N 1
ATOM 2529 C CA . MET A 1 310 ? -2.263 26.851 -4.265 1.00 38.91 310 MET A CA 1
ATOM 2530 C C . MET A 1 310 ? -2.017 25.793 -5.337 1.00 38.91 310 MET A C 1
ATOM 2532 O O . MET A 1 310 ? -0.974 25.812 -5.987 1.00 38.91 310 MET A O 1
ATOM 2536 N N . LEU A 1 311 ? -2.965 24.879 -5.532 1.00 40.06 311 LEU A N 1
ATOM 2537 C CA . LEU A 1 311 ? -2.972 23.997 -6.699 1.00 40.06 311 LEU A CA 1
ATOM 2538 C C . LEU A 1 311 ? -4.015 24.509 -7.684 1.00 40.06 311 LEU A C 1
ATOM 2540 O O . LEU A 1 311 ? -5.183 24.653 -7.330 1.00 40.06 311 LEU A O 1
ATOM 2544 N N . ILE A 1 312 ? -3.564 24.811 -8.898 1.00 38.56 312 ILE A N 1
ATOM 2545 C CA . ILE A 1 312 ? -4.389 25.261 -10.016 1.00 38.56 312 ILE A CA 1
ATOM 2546 C C . ILE A 1 312 ? -4.684 24.023 -10.860 1.00 38.56 312 ILE A C 1
ATOM 2548 O O . ILE A 1 312 ? -3.752 23.409 -11.373 1.00 38.56 312 ILE A O 1
ATOM 2552 N N . ASN A 1 313 ? -5.954 23.635 -10.974 1.00 35.78 313 ASN A N 1
ATOM 2553 C CA . ASN A 1 313 ? -6.367 22.507 -11.810 1.00 35.78 313 ASN A CA 1
ATOM 2554 C C . ASN A 1 313 ? -7.170 23.011 -13.012 1.00 35.78 313 ASN A C 1
ATOM 2556 O O . ASN A 1 313 ? -8.040 23.859 -12.826 1.00 35.78 313 ASN A O 1
ATOM 2560 N N . ASN A 1 314 ? -6.877 22.501 -14.209 1.00 30.52 314 ASN A N 1
ATOM 2561 C CA . ASN A 1 314 ? -7.608 22.808 -15.441 1.00 30.52 314 ASN A CA 1
ATOM 2562 C C . ASN A 1 314 ? -8.755 21.788 -15.580 1.00 30.52 314 ASN A C 1
ATOM 2564 O O . ASN A 1 314 ? -8.469 20.588 -15.598 1.00 30.52 314 ASN A O 1
ATOM 2568 N N . LEU A 1 315 ? -10.014 22.245 -15.588 1.00 34.50 315 LEU A N 1
ATOM 2569 C CA . LEU A 1 315 ? -11.191 21.420 -15.916 1.00 34.50 315 LEU A CA 1
ATOM 2570 C C . LEU A 1 315 ? -11.366 21.302 -17.432 1.00 34.50 315 LEU A C 1
ATOM 2572 O O . LEU A 1 315 ? -11.479 22.361 -18.096 1.00 34.50 315 LEU A O 1
#

Radius of gyration: 22.2 Å; Cα contacts (8 Å, |Δi|>4): 295; chains: 1; bounding box: 52×73×49 Å

Secondary structure (DSSP, 8-state):
------PPPP------PPP---------PPTTSHHHHHHHHHHHHHTSGGGHHHHHHHIIIIIGGG--HHHHIIIIIHHHHHHHHHHHHHHHHHHHHHHH-HHHHTT--TTTTHHHHHHHHHHHHHHHHHHHHHHTSSSB-GGGSHHHHHHHHHHHHHHHHHHHHSGGGSGGGS--HHHHHHHHHHHHHHHHHHHHHHHTB---TT-HHHHHHHHHHHHHHHHH--S-HHHHHHHHHHHHHHHHHTHHHHHH-HHHHHHHHHHHHHHHHHHHHHHHHHHTT---TT-GGGEEEEEEEEE-SSSS-EEEEEEEEE-

pLDDT: mean 76.27, std 22.34, range [22.7, 97.81]

Solvent-accessible surface area (backbone atoms only — not comparable to full-atom values): 18311 Å² total; per-residue (Å²): 138,85,84,84,81,82,87,82,84,87,81,88,82,90,82,83,84,78,90,88,86,80,92,82,79,87,60,82,70,62,88,88,36,75,65,55,60,52,50,52,54,43,57,63,42,47,79,38,79,95,47,21,67,66,37,48,50,46,45,60,68,72,44,50,85,59,50,43,65,94,47,31,23,80,73,42,33,63,58,47,34,61,50,56,39,50,54,47,48,53,45,52,51,51,52,51,51,47,52,68,35,74,84,48,41,82,69,56,51,80,66,74,52,50,70,54,43,52,48,46,42,58,52,48,51,53,52,38,54,52,42,53,54,59,48,70,41,79,75,38,44,60,83,46,39,45,40,48,67,73,29,52,50,56,50,51,43,54,54,39,46,48,63,69,70,46,25,70,61,34,60,90,55,38,70,44,69,61,54,53,49,40,53,50,51,50,42,50,42,49,47,48,46,38,47,22,57,67,74,25,50,49,86,66,92,83,55,61,64,64,51,51,50,48,53,51,43,36,32,51,41,32,57,50,40,74,88,46,66,71,40,22,54,46,31,43,51,37,36,52,51,52,50,58,78,41,42,68,63,36,69,76,31,70,66,58,38,50,50,54,52,50,32,52,49,49,43,51,52,51,52,51,53,51,50,58,63,47,56,73,68,61,84,55,90,85,67,76,90,43,63,52,73,47,76,42,76,46,71,46,93,88,46,100,48,68,49,77,43,77,46,79,43,84,110

Organism: Cotesia congregata (NCBI:txid51543)

Nearest PDB structures (foldseek):
  5mxo-assembly1_A-2  TM=4.022E-01  e=3.010E-01  Homo sapiens
  6rwh-assembly1_A-2  TM=4.308E-01  e=3.589E-01  Homo sapiens
  6rwi-assembly1_A  TM=4.312E-01  e=4.278E-01  Homo sapiens
  6yr5-assembly1_B  TM=3.843E-01  e=2.312E-01  Homo sapiens
  7oqg-assembly1_A  TM=3.156E-01  e=2.416E-01  Homo sapiens

Mean predicted aligned error: 11.57 Å

Sequence (315 aa):
MHRRVIRLSIIIDSRVTMDDNDDFNDVTVPYNSQWHVSLNKLIETLNVTEKGQETVKKIVTEYLPTCPINLLEENILRKTCPYLKRIIYELIDEIEANLEDPEIAGHLVPTSFDSQLIECKNLLTRWEDILKHVANLEEVKPSDVVSLLEHFPGIVIKICLHCKEKRSSYPNHSLPLLLQDIYRDTCSNVKIFCGFIYKSLYIQSEDSTLLKNLIKDLGDIASTTTYFVTTMIQSWKTFGKLVWESSAIIKDDGEIRGLVTSNFKNITSNIIWIYENMTHILICPQHLDNFVIYCFFFKHPLDFSYILIMLINNL